Protein AF-A8REB2-F1 (afdb_monomer)

Structure (mmCIF, N/CA/C/O backbo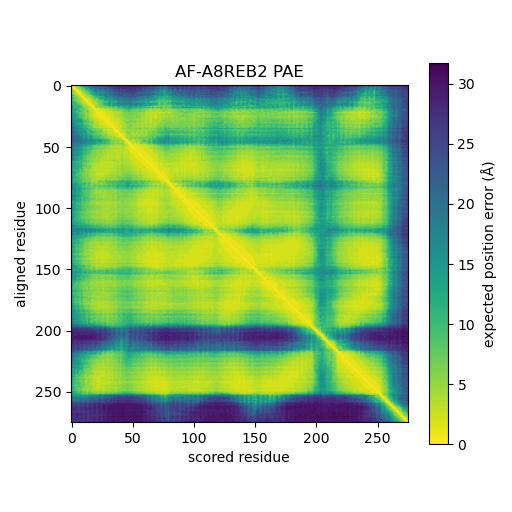ne):
data_AF-A8REB2-F1
#
_entry.id   AF-A8REB2-F1
#
loop_
_atom_site.group_PDB
_atom_site.id
_atom_site.type_symbol
_atom_site.label_atom_id
_atom_site.label_alt_id
_atom_site.label_comp_id
_atom_site.label_asym_id
_atom_site.label_entity_id
_atom_site.label_seq_id
_atom_site.pdbx_PDB_ins_code
_atom_site.Cartn_x
_atom_site.Cartn_y
_atom_site.Cartn_z
_atom_site.occupancy
_atom_site.B_iso_or_equiv
_atom_site.auth_seq_id
_atom_site.auth_comp_id
_atom_site.auth_asym_id
_atom_site.auth_atom_id
_atom_site.pdbx_PDB_model_num
ATOM 1 N N . MET A 1 1 ? -12.714 -20.983 17.110 1.00 40.34 1 MET A N 1
ATOM 2 C CA . MET A 1 1 ? -13.632 -21.322 15.993 1.00 40.34 1 MET A CA 1
ATOM 3 C C . MET A 1 1 ? -14.895 -20.456 15.998 1.00 40.34 1 MET A C 1
ATOM 5 O O . MET A 1 1 ? -15.222 -19.917 14.949 1.00 40.34 1 MET A O 1
ATOM 9 N N . GLN A 1 2 ? -15.552 -20.235 17.148 1.00 33.25 2 GLN A N 1
ATOM 10 C CA . GLN A 1 2 ? -16.731 -19.350 17.257 1.00 33.25 2 GLN A CA 1
ATOM 11 C C . GLN A 1 2 ? -16.438 -17.863 16.955 1.00 33.25 2 GLN A C 1
ATOM 13 O O . GLN A 1 2 ? -17.216 -17.224 16.255 1.00 33.25 2 GLN A O 1
ATOM 18 N N . THR A 1 3 ? -15.285 -17.326 17.368 1.00 47.16 3 THR A N 1
ATOM 19 C CA . THR A 1 3 ? -14.850 -15.953 17.026 1.00 47.16 3 THR A CA 1
ATOM 20 C C . THR A 1 3 ? -14.680 -15.745 15.519 1.00 47.16 3 THR A C 1
ATOM 22 O O . THR A 1 3 ? -15.167 -14.762 14.971 1.00 47.16 3 THR A O 1
ATOM 25 N N . MET A 1 4 ? -14.099 -16.720 14.816 1.00 40.97 4 MET A N 1
ATOM 26 C CA . MET A 1 4 ? -13.867 -16.664 13.366 1.00 40.97 4 MET A CA 1
ATOM 27 C C . MET A 1 4 ? -15.170 -16.599 12.552 1.00 40.97 4 MET A C 1
ATOM 29 O O . MET A 1 4 ? -15.257 -15.850 11.582 1.00 40.97 4 MET A O 1
ATOM 33 N N . GLN A 1 5 ? -16.204 -17.346 12.958 1.00 42.56 5 GLN A N 1
ATOM 34 C CA . GLN A 1 5 ? -17.505 -17.322 12.281 1.00 42.56 5 GLN A CA 1
ATOM 35 C C . GLN A 1 5 ? -18.209 -15.972 12.447 1.00 42.56 5 GLN A C 1
ATOM 37 O O . GLN A 1 5 ? -18.742 -15.444 11.473 1.00 42.56 5 GLN A O 1
ATOM 42 N N . VAL A 1 6 ? -18.143 -15.368 13.637 1.00 51.00 6 VAL A N 1
ATOM 43 C CA . VAL A 1 6 ? -18.693 -14.025 13.900 1.00 51.00 6 VAL A CA 1
ATOM 44 C C . VAL A 1 6 ? -17.894 -12.939 13.165 1.00 51.00 6 VAL A C 1
ATOM 46 O O . VAL A 1 6 ? -18.462 -11.942 12.706 1.00 51.00 6 VAL A O 1
ATOM 49 N N . VAL A 1 7 ? -16.579 -13.132 13.000 1.00 51.00 7 VAL A N 1
ATOM 50 C CA . VAL A 1 7 ? -15.722 -12.256 12.187 1.00 51.00 7 VAL A CA 1
ATOM 51 C C . VAL A 1 7 ? -16.144 -12.274 10.722 1.00 51.00 7 VAL A C 1
ATOM 53 O O . VAL A 1 7 ? -16.433 -11.218 10.160 1.00 51.00 7 VAL A O 1
ATOM 56 N N . PHE A 1 8 ? -16.293 -13.458 10.131 1.00 52.69 8 PHE A N 1
ATOM 57 C CA . PHE A 1 8 ? -16.749 -13.593 8.749 1.00 52.69 8 PHE A CA 1
ATOM 58 C C . PHE A 1 8 ? -18.174 -13.071 8.530 1.00 52.69 8 PHE A C 1
ATOM 60 O O . PHE A 1 8 ? -18.429 -12.435 7.508 1.00 52.69 8 PHE A O 1
ATOM 67 N N . TYR A 1 9 ? -19.097 -13.292 9.472 1.00 51.97 9 TYR A N 1
ATOM 68 C CA . TYR A 1 9 ? -20.500 -12.896 9.307 1.00 51.97 9 TYR A CA 1
ATOM 69 C C . TYR A 1 9 ? -20.685 -11.373 9.260 1.00 51.97 9 TYR A C 1
ATOM 71 O O . TYR A 1 9 ? -21.339 -10.853 8.358 1.00 51.97 9 TYR A O 1
ATOM 79 N N . HIS A 1 10 ? -20.051 -10.635 10.176 1.00 54.12 10 HIS A N 1
ATOM 80 C CA . HIS A 1 10 ? -20.155 -9.173 10.192 1.00 54.12 10 HIS A CA 1
ATOM 81 C C . HIS A 1 10 ? -19.402 -8.506 9.039 1.00 54.12 10 HIS A C 1
ATOM 83 O O . HIS A 1 10 ? -19.909 -7.550 8.448 1.00 54.12 10 HIS A O 1
ATOM 89 N N . THR A 1 11 ? -18.233 -9.030 8.663 1.00 58.66 11 THR A N 1
ATOM 90 C CA . THR A 1 11 ? -17.499 -8.542 7.488 1.00 58.66 11 THR A CA 1
ATOM 91 C C . THR A 1 11 ? -18.302 -8.779 6.207 1.00 58.66 11 THR A C 1
ATOM 93 O O . THR A 1 11 ? -18.380 -7.894 5.356 1.00 58.66 11 THR A O 1
ATOM 96 N N . LYS A 1 12 ? -18.995 -9.920 6.100 1.00 61.56 12 LYS A N 1
ATOM 97 C CA . LYS A 1 12 ? -19.889 -10.242 4.979 1.00 61.56 12 LYS A CA 1
ATOM 98 C C . LYS A 1 12 ? -21.056 -9.261 4.856 1.00 61.56 12 LYS A C 1
ATOM 100 O O . LYS A 1 12 ? -21.379 -8.857 3.741 1.00 61.56 12 LYS A O 1
ATOM 105 N N . ASP A 1 13 ? -21.655 -8.828 5.962 1.00 63.97 13 ASP A N 1
ATOM 106 C CA . ASP A 1 13 ? -22.740 -7.838 5.932 1.00 63.97 13 ASP A CA 1
ATOM 107 C C . ASP A 1 13 ? -22.267 -6.442 5.504 1.00 63.97 13 ASP A C 1
ATOM 109 O O . ASP A 1 13 ? -22.954 -5.758 4.737 1.00 63.97 13 ASP A O 1
ATOM 113 N N . ILE A 1 14 ? -21.079 -6.023 5.952 1.00 63.22 14 ILE A N 1
ATOM 114 C CA . ILE A 1 14 ? -20.466 -4.754 5.531 1.00 63.22 14 ILE A CA 1
ATOM 115 C C . ILE A 1 14 ? -20.121 -4.806 4.039 1.00 63.22 14 ILE A C 1
ATOM 117 O O . ILE A 1 14 ? -20.486 -3.891 3.296 1.00 63.22 14 ILE A O 1
ATOM 121 N N . LEU A 1 15 ? -19.508 -5.901 3.577 1.00 64.69 15 LEU A N 1
ATOM 122 C CA . LEU A 1 15 ? -19.214 -6.140 2.161 1.00 64.69 15 LEU A CA 1
ATOM 123 C C . LEU A 1 15 ? -20.491 -6.122 1.311 1.00 64.69 15 LEU A C 1
ATOM 125 O O . LEU A 1 15 ? -20.524 -5.478 0.265 1.00 64.69 15 LEU A O 1
ATOM 129 N N . LYS A 1 16 ? -21.575 -6.744 1.788 1.00 67.88 16 LYS A N 1
ATOM 130 C CA . LYS A 1 16 ? -22.856 -6.803 1.073 1.00 67.88 16 LYS A CA 1
ATOM 131 C C . LYS A 1 16 ? -23.541 -5.438 0.955 1.00 67.88 16 LYS A C 1
ATOM 133 O O . LYS A 1 16 ? -24.153 -5.160 -0.070 1.00 67.88 16 LYS A O 1
ATOM 138 N N . LYS A 1 17 ? -23.461 -4.583 1.983 1.00 70.75 17 LYS A N 1
ATOM 139 C CA . LYS A 1 17 ? -24.150 -3.276 1.997 1.00 70.75 17 LYS A CA 1
ATOM 140 C C . LYS A 1 17 ? -23.312 -2.120 1.447 1.00 70.75 17 LYS A C 1
ATOM 142 O O . LYS A 1 17 ? -23.872 -1.183 0.884 1.00 70.75 17 LYS A O 1
ATOM 147 N N . ARG A 1 18 ? -21.992 -2.130 1.663 1.00 72.50 18 ARG A N 1
ATOM 148 C CA . ARG A 1 18 ? -21.092 -0.992 1.381 1.00 72.50 18 ARG A CA 1
ATOM 149 C C . ARG A 1 18 ? -19.834 -1.374 0.588 1.00 72.50 18 ARG A C 1
ATOM 151 O O . ARG A 1 18 ? -19.133 -0.471 0.136 1.00 72.50 18 ARG A O 1
ATOM 158 N N . GLY A 1 19 ? -19.582 -2.666 0.356 1.00 71.25 19 GLY A N 1
ATOM 159 C CA . GLY A 1 19 ? -18.366 -3.160 -0.301 1.00 71.25 19 GLY A CA 1
ATOM 160 C C . GLY A 1 19 ? -18.164 -2.636 -1.722 1.00 71.25 19 GLY A C 1
ATOM 161 O O . GLY A 1 19 ? -17.053 -2.255 -2.064 1.00 71.25 19 GLY A O 1
ATOM 162 N N . TRP A 1 20 ? -19.233 -2.497 -2.517 1.00 75.75 20 TRP A N 1
ATOM 163 C CA . TRP A 1 20 ? -19.158 -1.902 -3.863 1.00 75.75 20 TRP A CA 1
ATOM 164 C C . TRP A 1 20 ? -18.588 -0.474 -3.851 1.00 75.75 20 TRP A C 1
ATOM 166 O O . TRP A 1 20 ? -17.768 -0.135 -4.696 1.00 75.75 20 TRP A O 1
ATOM 176 N N . ARG A 1 21 ? -18.980 0.364 -2.879 1.00 79.81 21 ARG A N 1
ATOM 177 C CA . ARG A 1 21 ? -18.505 1.756 -2.804 1.00 79.81 21 ARG A CA 1
ATOM 178 C C . ARG A 1 21 ? -17.027 1.826 -2.424 1.00 79.81 21 ARG A C 1
ATOM 180 O O . ARG A 1 21 ? -16.297 2.635 -2.982 1.00 79.81 21 ARG A O 1
ATOM 187 N N . MET A 1 22 ? -16.591 0.967 -1.502 1.00 82.12 22 MET A N 1
ATOM 188 C CA . MET A 1 22 ? -15.180 0.849 -1.116 1.00 82.12 22 MET A CA 1
ATOM 189 C C . MET A 1 22 ? -14.328 0.313 -2.261 1.00 82.12 22 MET A C 1
ATOM 191 O O . MET A 1 22 ? -13.247 0.829 -2.520 1.00 82.12 22 MET A O 1
ATOM 195 N N . TYR A 1 23 ? -14.843 -0.697 -2.965 1.00 83.12 23 TYR A N 1
ATOM 196 C CA . TYR A 1 23 ? -14.204 -1.263 -4.142 1.00 83.12 23 TYR A CA 1
ATOM 197 C C . TYR A 1 23 ? -14.031 -0.203 -5.221 1.00 83.12 23 TYR A C 1
ATOM 199 O O . TYR A 1 23 ? -12.928 -0.010 -5.710 1.00 83.12 23 TYR A O 1
ATOM 207 N N . ALA A 1 24 ? -15.107 0.519 -5.543 1.00 82.62 24 ALA A N 1
ATOM 208 C CA . ALA A 1 24 ? -15.072 1.592 -6.521 1.00 82.62 24 ALA A CA 1
ATOM 209 C C . ALA A 1 24 ? -14.051 2.665 -6.120 1.00 82.62 24 ALA A C 1
ATOM 211 O O . ALA A 1 24 ? -13.258 3.069 -6.958 1.00 82.62 24 ALA A O 1
ATOM 212 N N . ALA A 1 25 ? -14.001 3.079 -4.849 1.00 83.56 25 ALA A N 1
ATOM 213 C CA . ALA A 1 25 ? -13.013 4.053 -4.381 1.00 83.56 25 ALA A CA 1
ATOM 214 C C . ALA A 1 25 ? -11.566 3.559 -4.568 1.00 83.56 25 ALA A C 1
ATOM 216 O O . ALA A 1 25 ? -10.757 4.270 -5.161 1.00 83.56 25 ALA A O 1
ATOM 217 N N . LEU A 1 26 ? -11.257 2.331 -4.133 1.00 82.50 26 LEU A N 1
ATOM 218 C CA . LEU A 1 26 ? -9.940 1.713 -4.338 1.00 82.50 26 LEU A CA 1
ATOM 219 C C . LEU A 1 26 ? -9.590 1.600 -5.825 1.00 82.50 26 LEU A C 1
ATOM 221 O O . LEU A 1 26 ? -8.485 1.955 -6.230 1.00 82.50 26 LEU A O 1
ATOM 225 N N . PHE A 1 27 ? -10.539 1.132 -6.633 1.00 82.31 27 PHE A N 1
ATOM 226 C CA . PHE A 1 27 ? -10.362 0.918 -8.062 1.00 82.31 27 PHE A CA 1
ATOM 227 C C . PHE A 1 27 ? -10.143 2.236 -8.809 1.00 82.31 27 PHE A C 1
ATOM 229 O O . PHE A 1 27 ? -9.179 2.351 -9.557 1.00 82.31 27 PHE A O 1
ATOM 236 N N . PHE A 1 28 ? -10.979 3.253 -8.585 1.00 83.56 28 PHE A N 1
ATOM 237 C CA . PHE A 1 28 ? -10.870 4.543 -9.270 1.00 83.56 28 PHE A CA 1
ATOM 238 C C . PHE A 1 28 ? -9.599 5.295 -8.894 1.00 83.56 28 PHE A C 1
ATOM 240 O O . PHE A 1 28 ? -8.915 5.794 -9.787 1.00 83.56 28 PHE A O 1
ATOM 247 N N . VAL A 1 29 ? -9.256 5.353 -7.603 1.00 82.88 29 VAL A N 1
ATOM 248 C CA . VAL A 1 29 ? -8.008 5.995 -7.169 1.00 82.88 29 VAL A CA 1
ATOM 249 C C . VAL A 1 29 ? -6.820 5.269 -7.782 1.00 82.88 29 VAL A C 1
ATOM 251 O O . VAL A 1 29 ? -5.951 5.905 -8.363 1.00 82.88 29 VAL A O 1
ATOM 254 N N . SER A 1 30 ? -6.816 3.941 -7.768 1.00 77.50 30 SER A N 1
ATOM 255 C CA . SER A 1 30 ? -5.694 3.194 -8.326 1.00 77.50 30 SER A CA 1
ATOM 256 C C . SER A 1 30 ? -5.605 3.237 -9.851 1.00 77.50 30 SER A C 1
ATOM 258 O O . SER A 1 30 ? -4.507 3.256 -10.400 1.00 77.50 30 SER A O 1
ATOM 260 N N . MET A 1 31 ? -6.734 3.294 -10.557 1.00 75.75 31 MET A N 1
ATOM 261 C CA . MET A 1 31 ? -6.748 3.520 -12.004 1.00 75.75 31 MET A CA 1
ATOM 262 C C . MET A 1 31 ? -6.224 4.909 -12.350 1.00 75.75 31 MET A C 1
ATOM 264 O O . MET A 1 31 ? -5.463 5.041 -13.302 1.00 75.75 31 MET A O 1
ATOM 268 N N . PHE A 1 32 ? -6.568 5.930 -11.561 1.00 77.50 32 PHE A N 1
ATOM 269 C CA . PHE A 1 32 ? -5.997 7.266 -11.713 1.00 77.50 32 PHE A CA 1
ATOM 270 C C . PHE A 1 32 ? -4.477 7.251 -11.492 1.00 77.50 32 PHE A C 1
ATOM 272 O O . PHE A 1 32 ? -3.738 7.828 -12.290 1.00 77.50 32 PHE A O 1
ATOM 279 N N . ILE A 1 33 ? -4.009 6.510 -10.477 1.00 73.81 33 ILE A N 1
ATOM 280 C CA . ILE A 1 33 ? -2.581 6.283 -10.205 1.00 73.81 33 ILE A CA 1
ATOM 281 C C . ILE A 1 33 ? -1.886 5.651 -11.420 1.00 73.81 33 ILE A C 1
ATOM 283 O O . ILE A 1 33 ? -0.861 6.136 -11.899 1.00 73.81 33 ILE A O 1
ATOM 287 N N . MET A 1 34 ? -2.459 4.575 -11.953 1.00 69.06 34 MET A N 1
ATOM 288 C CA . MET A 1 34 ? -1.897 3.862 -13.098 1.00 69.06 34 MET A CA 1
ATOM 289 C C . MET A 1 34 ? -1.872 4.748 -14.351 1.00 69.06 34 MET A C 1
ATOM 291 O O . MET A 1 34 ? -0.853 4.821 -15.032 1.00 69.06 34 MET A O 1
ATOM 295 N N . LEU A 1 35 ? -2.968 5.464 -14.625 1.00 70.12 35 LEU A N 1
ATOM 296 C CA . LEU A 1 35 ? -3.100 6.330 -15.794 1.00 70.12 35 LEU A CA 1
ATOM 297 C C . LEU A 1 35 ? -2.065 7.456 -15.786 1.00 70.12 35 LEU A C 1
ATOM 299 O O . LEU A 1 35 ? -1.469 7.725 -16.824 1.00 70.12 35 LEU A O 1
ATOM 303 N N . TYR A 1 36 ? -1.831 8.109 -14.641 1.00 71.69 36 TYR A N 1
ATOM 304 C CA . TYR A 1 36 ? -0.810 9.155 -14.593 1.00 71.69 36 TYR A CA 1
ATOM 305 C C . TYR A 1 36 ? 0.599 8.553 -14.676 1.00 71.69 36 TYR A C 1
ATOM 307 O O . TYR A 1 36 ? 1.445 9.139 -15.341 1.00 71.69 36 TYR A O 1
ATOM 315 N N . THR A 1 37 ? 0.872 7.416 -14.021 1.00 67.88 37 THR A N 1
ATOM 316 C CA . THR A 1 37 ? 2.226 6.831 -13.996 1.00 67.88 37 THR A CA 1
ATOM 317 C C . THR A 1 37 ? 2.671 6.450 -15.404 1.00 67.88 37 THR A C 1
ATOM 319 O O . THR A 1 37 ? 3.732 6.868 -15.859 1.00 67.88 37 THR A O 1
ATOM 322 N N . GLU A 1 38 ? 1.817 5.722 -16.119 1.00 67.12 38 GLU A N 1
ATOM 323 C CA . GLU A 1 38 ? 2.070 5.302 -17.499 1.00 67.12 38 GLU A CA 1
ATOM 324 C C . GLU A 1 38 ? 1.935 6.484 -18.476 1.00 67.12 38 GLU A C 1
ATOM 326 O O . GLU A 1 38 ? 2.716 6.627 -19.416 1.00 67.12 38 GLU A O 1
ATOM 331 N N . GLY A 1 39 ? 0.982 7.390 -18.233 1.00 65.88 39 GLY A N 1
ATOM 332 C CA . GLY A 1 39 ? 0.768 8.588 -19.047 1.00 65.88 39 GLY A CA 1
ATOM 333 C C . GLY A 1 39 ? 1.936 9.576 -18.999 1.00 65.88 39 GLY A C 1
ATOM 334 O O . GLY A 1 39 ? 2.326 10.113 -20.033 1.00 65.88 39 GLY A O 1
ATOM 335 N N . LEU A 1 40 ? 2.541 9.797 -17.829 1.00 67.88 40 LEU A N 1
ATOM 336 C CA . LEU A 1 40 ? 3.732 10.641 -17.693 1.00 67.88 40 LEU A CA 1
ATOM 337 C C . LEU A 1 40 ? 4.933 10.032 -18.410 1.00 67.88 40 LEU A C 1
ATOM 339 O O . LEU A 1 40 ? 5.678 10.763 -19.058 1.00 67.88 40 LEU A O 1
ATOM 343 N N . GLN A 1 41 ? 5.100 8.710 -18.323 1.00 65.81 41 GLN A N 1
ATOM 344 C CA . GLN A 1 41 ? 6.155 8.005 -19.048 1.00 65.81 41 GLN A CA 1
ATOM 345 C C . GLN A 1 41 ? 5.983 8.125 -20.562 1.00 65.81 41 GLN A C 1
ATOM 347 O O . GLN A 1 41 ? 6.979 8.211 -21.265 1.00 65.81 41 GLN A O 1
ATOM 352 N N . LEU A 1 42 ? 4.744 8.172 -21.067 1.00 62.97 42 LEU A N 1
ATOM 353 C CA . LEU A 1 42 ? 4.448 8.375 -22.491 1.00 62.97 42 LEU A CA 1
ATOM 354 C C . LEU A 1 42 ? 4.756 9.798 -22.979 1.00 62.97 42 LEU A C 1
ATOM 356 O O . LEU A 1 42 ? 5.144 9.980 -24.131 1.00 62.97 42 LEU A O 1
ATOM 360 N N . LEU A 1 43 ? 4.543 10.806 -22.133 1.00 66.38 43 LEU A N 1
ATOM 361 C CA . LEU A 1 43 ? 4.626 12.216 -22.522 1.00 66.38 43 LEU A CA 1
ATOM 362 C C . LEU A 1 43 ? 6.011 12.836 -22.306 1.00 66.38 43 LEU A C 1
ATOM 364 O O . LEU A 1 43 ? 6.306 13.873 -22.899 1.00 66.38 43 LEU A O 1
ATOM 368 N N . MET A 1 44 ? 6.841 12.251 -21.441 1.00 67.56 44 MET A N 1
ATOM 369 C CA . MET A 1 44 ? 8.087 12.868 -20.987 1.00 67.56 44 MET A CA 1
ATOM 370 C C . MET A 1 44 ? 9.255 11.887 -21.006 1.00 67.56 44 MET A C 1
ATOM 372 O O . MET A 1 44 ? 9.096 10.695 -20.759 1.00 67.56 44 MET A O 1
ATOM 376 N N . ASP A 1 45 ? 10.460 12.409 -21.240 1.00 70.25 45 ASP A N 1
ATOM 377 C CA . ASP A 1 45 ? 11.680 11.619 -21.093 1.00 70.25 45 ASP A CA 1
ATOM 378 C C . ASP A 1 45 ? 11.882 11.222 -19.623 1.00 70.25 45 ASP A C 1
ATOM 380 O O . ASP A 1 45 ? 12.044 12.077 -18.749 1.00 70.25 45 ASP A O 1
ATOM 384 N N . THR A 1 46 ? 11.900 9.913 -19.368 1.00 67.31 46 THR A N 1
ATOM 385 C CA . THR A 1 46 ? 12.083 9.308 -18.040 1.00 67.31 46 THR A CA 1
ATOM 386 C C . THR A 1 46 ? 13.393 9.696 -17.348 1.00 67.31 46 THR A C 1
ATOM 388 O O . THR A 1 46 ? 13.464 9.661 -16.120 1.00 67.31 46 THR A O 1
ATOM 391 N N . ALA A 1 47 ? 14.422 10.092 -18.108 1.00 70.56 47 ALA A N 1
ATOM 392 C CA . ALA A 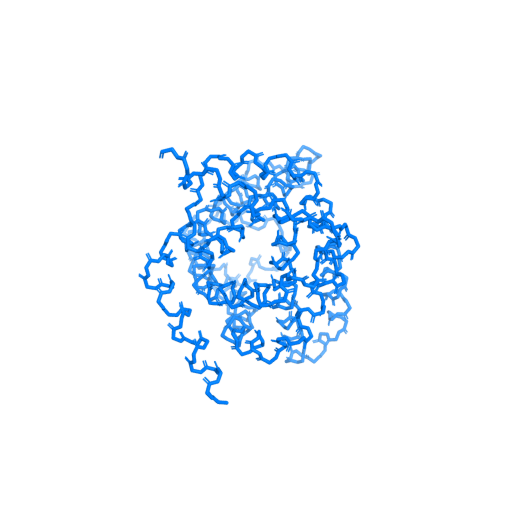1 47 ? 15.687 10.588 -17.562 1.00 70.56 47 ALA A CA 1
ATOM 393 C C . ALA A 1 47 ? 15.679 12.107 -17.299 1.00 70.56 47 ALA A C 1
ATOM 395 O O . ALA A 1 47 ? 16.595 12.641 -16.671 1.00 70.56 47 ALA A O 1
ATOM 396 N N . GLY A 1 48 ? 14.650 12.817 -17.767 1.00 77.00 48 GLY A N 1
ATOM 397 C CA . GLY A 1 48 ? 14.528 14.259 -17.630 1.00 77.00 48 GLY A CA 1
ATOM 398 C C . GLY A 1 48 ? 14.217 14.690 -16.198 1.00 77.00 48 GLY A C 1
ATOM 399 O O . GLY A 1 48 ? 13.335 14.145 -15.532 1.00 77.00 48 GLY A O 1
ATOM 400 N N . THR A 1 49 ? 14.875 15.756 -15.737 1.00 79.75 49 THR A N 1
ATOM 401 C CA . THR A 1 49 ? 14.643 16.345 -14.407 1.00 79.75 49 THR A CA 1
ATOM 402 C C . THR A 1 49 ? 13.173 16.715 -14.183 1.00 79.75 49 THR A C 1
ATOM 404 O O . THR A 1 49 ? 12.648 16.530 -13.088 1.00 79.75 49 THR A O 1
ATOM 407 N N . ALA A 1 50 ? 12.480 17.181 -15.228 1.00 78.06 50 ALA A N 1
ATOM 408 C CA . ALA A 1 50 ? 11.059 17.514 -15.160 1.00 78.06 50 ALA A CA 1
ATOM 409 C C . ALA A 1 50 ? 10.173 16.283 -14.890 1.00 78.06 50 ALA A C 1
ATOM 411 O O . ALA A 1 50 ? 9.283 16.360 -14.045 1.00 78.06 50 ALA A O 1
ATOM 412 N N . TYR A 1 51 ? 10.445 15.140 -15.536 1.00 80.56 51 TYR A N 1
ATOM 413 C CA . TYR A 1 51 ? 9.732 13.887 -15.265 1.00 80.56 51 TYR A CA 1
ATOM 414 C C . TYR A 1 51 ? 9.952 13.438 -13.819 1.00 80.56 51 TYR A C 1
ATOM 416 O O . TYR A 1 51 ? 8.991 13.116 -13.127 1.00 80.56 51 TYR A O 1
ATOM 424 N N . ILE A 1 52 ? 11.197 13.488 -13.332 1.00 81.62 52 ILE A N 1
ATOM 425 C CA . ILE A 1 52 ? 11.535 13.093 -11.957 1.00 81.62 52 ILE A CA 1
ATOM 426 C C . ILE A 1 52 ? 10.758 13.941 -10.943 1.00 81.62 52 ILE A C 1
ATOM 428 O O . ILE A 1 52 ? 10.137 13.393 -10.033 1.00 81.62 52 ILE A O 1
ATOM 432 N N . ILE A 1 53 ? 10.747 15.267 -11.114 1.00 83.31 53 ILE A N 1
ATOM 433 C CA . ILE A 1 53 ? 10.043 16.187 -10.210 1.00 83.31 53 ILE A CA 1
ATOM 434 C C . ILE A 1 53 ? 8.532 15.929 -10.236 1.00 83.31 53 ILE A C 1
ATOM 436 O O . ILE A 1 53 ? 7.915 15.793 -9.179 1.00 83.31 53 ILE A O 1
ATOM 440 N N . ILE A 1 54 ? 7.928 15.833 -11.423 1.00 84.12 54 ILE A N 1
ATOM 441 C CA . ILE A 1 54 ? 6.477 15.638 -11.557 1.00 84.12 54 ILE A CA 1
ATOM 442 C C . ILE A 1 54 ? 6.071 14.259 -11.024 1.00 84.12 54 ILE A C 1
ATOM 444 O O . ILE A 1 54 ? 5.136 14.161 -10.233 1.00 84.12 54 ILE A O 1
ATOM 448 N N . SER A 1 55 ? 6.810 13.204 -11.374 1.00 82.62 55 SER A N 1
ATOM 449 C CA . SER A 1 55 ? 6.575 11.845 -10.877 1.00 82.62 55 SER A CA 1
ATOM 450 C C . SER A 1 55 ? 6.690 11.772 -9.355 1.00 82.62 55 SER A C 1
ATOM 452 O O . SER A 1 55 ? 5.893 11.089 -8.707 1.00 82.62 55 SER A O 1
ATOM 454 N N . PHE A 1 56 ? 7.647 12.492 -8.764 1.00 84.06 56 PHE A N 1
ATOM 455 C CA . PHE A 1 56 ? 7.782 12.580 -7.314 1.00 84.06 56 PHE A CA 1
ATOM 456 C C . PHE A 1 56 ? 6.552 13.241 -6.679 1.00 84.06 56 PHE A C 1
ATOM 458 O O . PHE A 1 56 ? 5.941 12.651 -5.791 1.00 84.06 56 PHE A O 1
ATOM 465 N N . ILE A 1 57 ? 6.125 14.406 -7.178 1.00 85.69 57 ILE A N 1
ATOM 466 C CA . ILE A 1 57 ? 4.936 15.116 -6.675 1.00 85.69 57 ILE A CA 1
ATOM 467 C C . ILE A 1 57 ? 3.677 14.246 -6.794 1.00 85.69 57 ILE A C 1
ATOM 469 O O . ILE A 1 57 ? 2.914 14.129 -5.834 1.00 85.69 57 ILE A O 1
ATOM 473 N N . CYS A 1 58 ? 3.471 13.593 -7.939 1.00 83.94 58 CYS A N 1
ATOM 474 C CA . CYS A 1 58 ? 2.338 12.691 -8.136 1.00 83.94 58 CYS A CA 1
ATOM 475 C C . CYS A 1 58 ? 2.388 11.496 -7.175 1.00 83.94 58 CYS A C 1
ATOM 477 O O . CYS A 1 58 ? 1.362 11.119 -6.618 1.00 83.94 58 CYS A O 1
ATOM 479 N N . SER A 1 59 ? 3.572 10.945 -6.898 1.00 83.69 59 SER A N 1
ATOM 480 C CA . SER A 1 59 ? 3.728 9.848 -5.934 1.00 83.69 59 SER A CA 1
ATOM 481 C C . SER A 1 59 ? 3.333 10.261 -4.511 1.00 83.69 59 SER A C 1
ATOM 483 O O . SER A 1 59 ? 2.684 9.485 -3.809 1.00 83.69 59 SER A O 1
ATOM 485 N N . LEU A 1 60 ? 3.657 11.493 -4.098 1.00 86.44 60 LEU A N 1
ATOM 486 C CA . LEU A 1 60 ? 3.216 12.044 -2.811 1.00 86.44 60 LEU A CA 1
ATOM 487 C C . LEU A 1 60 ? 1.693 12.213 -2.757 1.00 86.44 60 LEU A C 1
ATOM 489 O O . LEU A 1 60 ? 1.068 11.865 -1.756 1.00 86.44 60 LEU A O 1
ATOM 493 N N . LEU A 1 61 ? 1.084 12.706 -3.842 1.00 86.12 61 LEU A N 1
ATOM 494 C CA . LEU A 1 61 ? -0.371 12.832 -3.944 1.00 86.12 61 LEU A CA 1
ATOM 495 C C . LEU A 1 61 ? -1.055 11.466 -3.798 1.00 86.12 61 LEU A C 1
ATOM 497 O O . LEU A 1 61 ? -2.053 11.347 -3.090 1.00 86.12 61 LEU A O 1
ATOM 501 N N . ASN A 1 62 ? -0.492 10.423 -4.408 1.00 84.38 62 ASN A N 1
ATOM 502 C CA . ASN A 1 62 ? -1.048 9.076 -4.325 1.00 84.38 62 ASN A CA 1
ATOM 503 C C . ASN A 1 62 ? -1.048 8.524 -2.907 1.00 84.38 62 ASN A C 1
ATOM 505 O O . ASN A 1 62 ? -2.019 7.878 -2.526 1.00 84.38 62 ASN A O 1
ATOM 509 N N . MET A 1 63 ? 0.017 8.770 -2.135 1.00 85.62 63 MET A N 1
ATOM 510 C CA . MET A 1 63 ? 0.062 8.364 -0.727 1.00 85.62 63 MET A CA 1
ATOM 511 C C . MET A 1 63 ? -1.128 8.966 0.026 1.00 85.62 63 MET A C 1
ATOM 513 O O . MET A 1 63 ? -1.902 8.237 0.641 1.00 85.62 63 MET A O 1
ATOM 517 N N . VAL A 1 64 ? -1.356 10.275 -0.132 1.00 88.56 64 VAL A N 1
ATOM 518 C CA . VAL A 1 64 ? -2.491 10.974 0.493 1.00 88.56 64 VAL A CA 1
ATOM 519 C C . VAL A 1 64 ? -3.831 10.406 0.018 1.00 88.56 64 VAL A C 1
ATOM 521 O O . VAL A 1 64 ? -4.723 10.165 0.832 1.00 88.56 64 VAL A O 1
ATOM 524 N N . MET A 1 65 ? -3.996 10.169 -1.286 1.00 87.38 65 MET A N 1
ATOM 525 C CA . MET A 1 65 ? -5.241 9.626 -1.838 1.00 87.38 65 MET A CA 1
ATOM 526 C C . MET A 1 65 ? -5.532 8.214 -1.319 1.00 87.38 65 MET A C 1
ATOM 528 O O . MET A 1 65 ? -6.669 7.934 -0.939 1.00 87.38 65 MET A O 1
ATOM 532 N N . MET A 1 66 ? -4.527 7.339 -1.262 1.00 87.19 66 MET A N 1
ATOM 533 C CA . MET A 1 66 ? -4.689 5.964 -0.783 1.00 87.19 66 MET A CA 1
ATOM 534 C C . MET A 1 66 ? -4.985 5.917 0.716 1.00 87.19 66 MET A C 1
ATOM 536 O O . MET A 1 66 ? -5.918 5.224 1.122 1.00 87.19 66 MET A O 1
ATOM 540 N N . ASP A 1 67 ? -4.298 6.719 1.530 1.00 87.31 67 ASP A N 1
ATOM 541 C CA . ASP A 1 67 ? -4.593 6.827 2.963 1.00 87.31 67 ASP A CA 1
ATOM 542 C C . ASP A 1 67 ? -5.998 7.398 3.211 1.00 87.31 67 ASP A C 1
ATOM 544 O O . ASP A 1 67 ? -6.734 6.923 4.076 1.00 87.31 67 ASP A O 1
ATOM 548 N N . THR A 1 68 ? -6.440 8.347 2.381 1.00 87.25 68 THR A N 1
ATOM 549 C CA . THR A 1 68 ? -7.814 8.872 2.437 1.00 87.25 68 THR A CA 1
ATOM 550 C C . THR A 1 68 ? -8.850 7.793 2.107 1.00 87.25 68 THR A C 1
ATOM 552 O O . THR A 1 68 ? -9.900 7.724 2.748 1.00 87.25 68 THR A O 1
ATOM 555 N N . VAL A 1 69 ? -8.572 6.914 1.137 1.00 88.38 69 VAL A N 1
ATOM 556 C CA . VAL A 1 69 ? -9.440 5.762 0.838 1.00 88.38 69 VAL A CA 1
ATOM 557 C C . VAL A 1 69 ? -9.482 4.794 2.018 1.00 88.38 69 VAL A C 1
ATOM 559 O O . VAL A 1 69 ? -10.549 4.268 2.332 1.00 88.38 69 VAL A O 1
ATOM 562 N N . LEU A 1 70 ? -8.366 4.594 2.722 1.00 89.31 70 LEU A N 1
ATOM 563 C CA . LEU A 1 70 ? -8.320 3.744 3.911 1.00 89.31 70 LEU A CA 1
ATOM 564 C C . LEU A 1 70 ? -9.257 4.257 5.021 1.00 89.31 70 LEU A C 1
ATOM 566 O O . LEU A 1 70 ? -9.922 3.450 5.673 1.00 89.31 70 LEU A O 1
ATOM 570 N N . PHE A 1 71 ? -9.447 5.571 5.169 1.00 87.88 71 PHE A N 1
ATOM 571 C CA . PHE A 1 71 ? -10.381 6.140 6.157 1.00 87.88 71 PHE A CA 1
ATOM 572 C C . PHE A 1 71 ? -11.837 5.694 5.947 1.00 87.88 71 PHE A C 1
ATOM 574 O O . PHE A 1 71 ? -12.607 5.581 6.907 1.00 87.88 71 PHE A O 1
ATOM 581 N N . LEU A 1 72 ? -12.219 5.373 4.703 1.00 86.62 72 LEU A N 1
ATOM 582 C CA . LEU A 1 72 ? -13.545 4.835 4.385 1.00 86.62 72 LEU A CA 1
ATOM 583 C C . LEU A 1 72 ? -13.826 3.523 5.126 1.00 86.62 72 LEU A C 1
ATOM 585 O O . LEU A 1 72 ? -14.976 3.263 5.487 1.00 86.62 72 LEU A O 1
ATOM 589 N N . PHE A 1 73 ? -12.799 2.702 5.358 1.00 85.12 73 PHE A N 1
ATOM 590 C CA . PHE A 1 73 ? -12.942 1.390 5.984 1.00 85.12 73 PHE A CA 1
ATOM 591 C C . PHE A 1 73 ? -13.268 1.506 7.473 1.00 85.12 73 PHE A C 1
ATOM 593 O O . PHE A 1 73 ? -14.230 0.884 7.928 1.00 85.12 73 PHE A O 1
ATOM 600 N N . VAL A 1 74 ? -12.564 2.374 8.206 1.00 83.88 74 VAL A N 1
ATOM 601 C CA . VAL A 1 74 ? -12.852 2.656 9.626 1.00 83.88 74 VAL A CA 1
ATOM 602 C C . VAL A 1 74 ? -14.256 3.225 9.783 1.00 83.88 74 VAL A C 1
ATOM 604 O O . VAL A 1 74 ? -15.073 2.689 10.535 1.00 83.88 74 VAL A O 1
ATOM 607 N N . LYS A 1 75 ? -14.603 4.249 8.993 1.00 83.56 75 LYS A N 1
ATOM 608 C CA . LYS A 1 75 ? -15.949 4.839 9.032 1.00 83.56 75 LYS A CA 1
ATOM 609 C C . LYS A 1 75 ? -17.050 3.836 8.740 1.00 83.56 75 LYS A C 1
ATOM 611 O O . LYS A 1 75 ? -18.124 3.898 9.339 1.00 83.56 75 LYS A O 1
ATOM 616 N N . ALA A 1 76 ? -16.815 2.913 7.817 1.00 80.94 76 ALA A N 1
ATOM 617 C CA . ALA A 1 76 ? -17.818 1.926 7.483 1.00 80.94 76 ALA A CA 1
ATOM 618 C C . ALA A 1 76 ? -18.065 0.910 8.597 1.00 80.94 76 ALA A C 1
ATOM 620 O O . ALA A 1 76 ? -19.221 0.523 8.782 1.00 80.94 76 ALA A O 1
ATOM 621 N N . ILE A 1 77 ? -17.033 0.526 9.351 1.00 81.44 77 ILE A N 1
ATOM 622 C CA . ILE A 1 77 ? -17.182 -0.324 10.540 1.00 81.44 77 ILE A CA 1
ATOM 623 C C . ILE A 1 77 ? -17.922 0.428 11.644 1.00 81.44 77 ILE A C 1
ATOM 625 O O . ILE A 1 77 ? -18.870 -0.112 12.214 1.00 81.44 77 ILE A O 1
ATOM 629 N N . ARG A 1 78 ? -17.614 1.717 11.830 1.00 81.38 78 ARG A N 1
ATOM 630 C CA . ARG A 1 78 ? -18.359 2.630 12.717 1.00 81.38 78 ARG A CA 1
ATOM 631 C C . ARG A 1 78 ? -19.779 2.956 12.224 1.00 81.38 78 ARG A C 1
ATOM 633 O O . ARG A 1 78 ? -20.497 3.720 12.859 1.00 81.38 78 ARG A O 1
ATOM 640 N N . LYS A 1 79 ? -20.206 2.402 11.080 1.00 78.75 79 LYS A N 1
ATOM 641 C CA . LYS A 1 79 ? -21.494 2.656 10.399 1.00 78.75 79 LYS A CA 1
ATOM 642 C C . LYS A 1 79 ? -21.738 4.118 10.002 1.00 78.75 79 LYS A C 1
ATOM 644 O O . LYS A 1 79 ? -22.833 4.434 9.536 1.00 78.75 79 LYS A O 1
ATOM 649 N N . GLN A 1 80 ? -20.718 4.967 10.035 1.00 79.50 80 GLN A N 1
ATOM 650 C CA . GLN A 1 80 ? -20.785 6.377 9.653 1.00 79.50 80 GLN A CA 1
ATOM 651 C C . GLN A 1 80 ? -20.727 6.558 8.129 1.00 79.50 80 GLN A C 1
ATOM 653 O O . GLN A 1 80 ? -20.331 5.651 7.388 1.00 79.50 80 GLN A O 1
ATOM 658 N N . THR A 1 81 ? -21.152 7.727 7.649 1.00 77.00 81 THR A N 1
ATOM 659 C CA . THR A 1 81 ? -21.013 8.138 6.246 1.00 77.00 81 THR A CA 1
ATOM 660 C C . THR A 1 81 ? -19.759 8.981 6.066 1.00 77.00 81 THR A C 1
ATOM 662 O O . THR A 1 81 ? -19.478 9.867 6.873 1.00 77.00 81 THR A O 1
ATOM 665 N N . PHE A 1 82 ? -19.021 8.716 4.992 1.00 78.69 82 PHE A N 1
ATOM 666 C CA . PHE A 1 82 ? -17.909 9.565 4.582 1.00 78.69 82 PHE A CA 1
ATOM 667 C C . PHE A 1 82 ? -18.448 10.814 3.887 1.00 78.69 82 PHE A C 1
ATOM 669 O O . PHE A 1 82 ? -19.289 10.710 2.992 1.00 78.69 82 PHE A O 1
ATOM 676 N N . GLY A 1 83 ? -17.996 11.983 4.326 1.00 80.38 83 GLY A N 1
ATOM 677 C CA . GLY A 1 83 ? -18.486 13.275 3.867 1.00 80.38 83 GLY A CA 1
ATOM 678 C C . GLY A 1 83 ? -17.363 14.266 3.582 1.00 80.38 83 GLY A C 1
ATOM 679 O O . GLY A 1 83 ? -16.178 13.960 3.672 1.00 80.38 83 GLY A O 1
ATOM 680 N N . LYS A 1 84 ? -17.746 15.504 3.251 1.00 81.06 84 LYS A N 1
ATOM 681 C CA . LYS A 1 84 ? -16.794 16.572 2.900 1.00 81.06 84 LYS A CA 1
ATOM 682 C C . LYS A 1 84 ? -15.847 16.933 4.052 1.00 81.06 84 LYS A C 1
ATOM 684 O O . LYS A 1 84 ? -14.696 17.265 3.798 1.00 81.06 84 LYS A O 1
ATOM 689 N N . ALA A 1 85 ? -16.315 16.843 5.298 1.00 82.12 85 ALA A N 1
ATOM 690 C CA . ALA A 1 85 ? -15.501 17.129 6.481 1.00 82.12 85 ALA A CA 1
ATOM 691 C C . ALA A 1 85 ? -14.286 16.192 6.595 1.00 82.12 85 ALA A C 1
ATOM 693 O O . ALA A 1 85 ? -13.202 16.640 6.958 1.00 82.12 85 ALA A O 1
ATOM 694 N N . ASP A 1 86 ? -14.441 14.927 6.199 1.00 83.19 86 ASP A N 1
ATOM 695 C CA . ASP A 1 86 ? -13.366 13.930 6.242 1.00 83.19 86 ASP A CA 1
ATOM 696 C C . ASP A 1 86 ? -12.307 14.197 5.178 1.00 83.19 86 ASP A C 1
ATOM 698 O O . ASP A 1 86 ? -11.118 14.025 5.424 1.00 83.19 86 ASP A O 1
ATOM 702 N N . LEU A 1 87 ? -12.735 14.681 4.009 1.00 82.25 87 LEU A N 1
ATOM 703 C CA . LEU A 1 87 ? -11.828 15.101 2.946 1.00 82.25 87 LEU A CA 1
ATOM 704 C C . LEU A 1 87 ? -11.008 16.326 3.378 1.00 82.25 87 LEU A C 1
ATOM 706 O O . LEU A 1 87 ? -9.798 16.369 3.185 1.00 82.25 87 LEU A O 1
ATOM 710 N N . VAL A 1 88 ? -11.654 17.307 4.018 1.00 84.31 88 VAL A N 1
ATOM 711 C CA . VAL A 1 88 ? -10.961 18.481 4.575 1.00 84.31 88 VAL A CA 1
ATOM 712 C C . VAL A 1 88 ? -9.984 18.059 5.671 1.00 84.31 88 VAL A C 1
ATOM 714 O O . VAL A 1 88 ? -8.869 18.578 5.734 1.00 84.31 88 VAL A O 1
ATOM 717 N N . TYR A 1 89 ? -10.373 17.108 6.520 1.00 86.00 89 TYR A N 1
ATOM 718 C CA . TYR A 1 89 ? -9.490 16.551 7.539 1.00 86.00 89 TYR A CA 1
ATOM 719 C C . TYR A 1 89 ? -8.282 15.835 6.920 1.00 86.00 89 TYR A C 1
ATOM 721 O O . TYR A 1 89 ? -7.150 16.095 7.327 1.00 86.00 89 TYR A O 1
ATOM 729 N N . ALA A 1 90 ? -8.499 15.015 5.889 1.00 83.81 90 ALA A N 1
ATOM 730 C CA . ALA A 1 90 ? -7.427 14.360 5.147 1.00 83.81 90 ALA A CA 1
ATOM 731 C C . ALA A 1 90 ? -6.449 15.382 4.551 1.00 83.81 90 ALA A C 1
ATOM 733 O O . ALA A 1 90 ? -5.246 15.264 4.761 1.00 83.81 90 ALA A O 1
ATOM 734 N N . CYS A 1 91 ? -6.944 16.459 3.929 1.00 86.44 91 CYS A N 1
ATOM 735 C CA . CYS A 1 91 ? -6.088 17.539 3.432 1.00 86.44 91 CYS A CA 1
ATOM 736 C C . CYS A 1 91 ? -5.278 18.216 4.551 1.00 86.44 91 CYS A C 1
ATOM 738 O O . CYS A 1 91 ? -4.101 18.512 4.360 1.00 86.44 91 CYS A O 1
ATOM 740 N N . LYS A 1 92 ? -5.867 18.429 5.737 1.00 87.81 92 LYS A N 1
ATOM 741 C CA . LYS A 1 92 ? -5.146 18.988 6.897 1.00 87.81 92 LYS A CA 1
ATOM 742 C C . LYS A 1 92 ? -4.058 18.047 7.424 1.00 87.81 92 LYS A C 1
ATOM 744 O O . LYS A 1 92 ? -3.038 18.517 7.920 1.00 87.81 92 LYS A O 1
ATOM 749 N N . LYS A 1 93 ? -4.269 16.730 7.340 1.00 89.94 93 LYS A N 1
ATOM 750 C CA . LYS A 1 93 ? -3.320 15.698 7.787 1.00 89.94 93 LYS A CA 1
ATOM 751 C C . LYS A 1 93 ? -2.399 15.182 6.678 1.00 89.94 93 LYS A C 1
ATOM 753 O O . LYS A 1 93 ? -1.532 14.362 6.972 1.00 89.94 93 LYS A O 1
ATOM 758 N N . ALA A 1 94 ? -2.504 15.708 5.458 1.00 89.38 94 ALA A N 1
ATOM 759 C CA . ALA A 1 94 ? -1.682 15.307 4.320 1.00 89.38 94 ALA A CA 1
ATOM 760 C C . ALA A 1 94 ? -0.165 15.332 4.603 1.00 89.38 94 ALA A C 1
ATOM 762 O O . ALA A 1 94 ? 0.497 14.358 4.252 1.00 89.38 94 ALA A O 1
ATOM 763 N N . PRO A 1 95 ? 0.413 16.339 5.300 1.00 90.00 95 PRO A N 1
ATOM 764 C CA . PRO A 1 95 ? 1.839 16.308 5.632 1.00 90.00 95 PRO A CA 1
ATOM 765 C C . PRO A 1 95 ? 2.225 15.102 6.499 1.00 90.00 95 PRO A C 1
ATOM 767 O O . PRO A 1 95 ? 3.269 14.493 6.284 1.00 90.00 95 PRO A O 1
ATOM 770 N N . LEU A 1 96 ? 1.368 14.727 7.455 1.00 89.12 96 LEU A N 1
ATOM 771 C CA . LEU A 1 96 ? 1.603 13.579 8.329 1.00 89.12 96 LEU A CA 1
ATOM 772 C C . LEU A 1 96 ? 1.477 12.259 7.558 1.00 89.12 96 LEU A C 1
ATOM 774 O O . LEU A 1 96 ? 2.341 11.401 7.709 1.00 89.12 96 LEU A O 1
ATOM 778 N N . MET A 1 97 ? 0.454 12.126 6.705 1.00 90.94 97 MET A N 1
ATOM 779 C CA . MET A 1 97 ? 0.291 10.973 5.804 1.00 90.94 97 MET A CA 1
ATOM 780 C C . MET A 1 97 ? 1.518 10.789 4.912 1.00 90.94 97 MET A C 1
ATOM 782 O O . MET A 1 97 ? 2.041 9.689 4.804 1.00 90.94 97 MET A O 1
ATOM 786 N N . ILE A 1 98 ? 2.037 11.878 4.337 1.00 91.06 98 ILE A N 1
ATOM 787 C CA . ILE A 1 98 ? 3.228 11.840 3.485 1.00 91.06 98 ILE A CA 1
ATOM 788 C C . ILE A 1 98 ? 4.454 11.367 4.269 1.00 91.06 98 ILE A C 1
ATOM 790 O O . ILE A 1 98 ? 5.141 10.453 3.823 1.00 91.06 98 ILE A O 1
ATOM 794 N N . ILE A 1 99 ? 4.738 11.962 5.432 1.00 90.69 99 ILE A N 1
ATOM 795 C CA . ILE A 1 99 ? 5.921 11.602 6.232 1.00 90.69 99 ILE A CA 1
ATOM 796 C C . ILE A 1 99 ? 5.856 10.129 6.641 1.00 90.69 99 ILE A C 1
ATOM 798 O O . ILE A 1 99 ? 6.830 9.390 6.499 1.00 90.69 99 ILE A O 1
ATOM 802 N N . VAL A 1 100 ? 4.703 9.697 7.144 1.00 90.31 100 VAL A N 1
ATOM 803 C CA . VAL A 1 100 ? 4.518 8.342 7.657 1.00 90.31 100 VAL A CA 1
ATOM 804 C C . VAL A 1 100 ? 4.492 7.317 6.522 1.00 90.31 100 VAL A C 1
ATOM 806 O O . VAL A 1 100 ? 5.199 6.313 6.600 1.00 90.31 100 VAL A O 1
ATOM 809 N N . GLY A 1 101 ? 3.768 7.598 5.438 1.00 88.00 101 GLY A N 1
ATOM 810 C CA . GLY A 1 101 ? 3.740 6.765 4.238 1.00 88.00 101 GLY A CA 1
ATOM 811 C C . GLY A 1 101 ? 5.123 6.618 3.605 1.00 88.00 101 GLY A C 1
ATOM 812 O O . GLY A 1 101 ? 5.518 5.516 3.229 1.00 88.00 101 GLY A O 1
ATOM 813 N N . PHE A 1 102 ? 5.919 7.690 3.572 1.00 89.06 102 PHE A N 1
ATOM 814 C CA . PHE A 1 102 ? 7.299 7.642 3.092 1.00 89.06 102 PHE A CA 1
ATOM 815 C C . PHE A 1 102 ? 8.198 6.768 3.977 1.00 89.06 102 PHE A C 1
ATOM 817 O O . PHE A 1 102 ? 8.950 5.943 3.459 1.00 89.06 102 PHE A O 1
ATOM 824 N N . LEU A 1 103 ? 8.100 6.896 5.305 1.00 91.31 103 LEU A N 1
ATOM 825 C CA . LEU A 1 103 ? 8.848 6.053 6.244 1.00 91.31 103 LEU A CA 1
ATOM 826 C C . LEU A 1 103 ? 8.497 4.569 6.078 1.00 91.31 103 LEU A C 1
ATOM 828 O O . LEU A 1 103 ? 9.394 3.725 6.018 1.00 91.31 103 LEU A O 1
ATOM 832 N N . LEU A 1 104 ? 7.206 4.249 5.959 1.00 91.12 104 LEU A N 1
ATOM 833 C CA . LEU A 1 104 ? 6.740 2.880 5.747 1.00 91.12 104 LEU A CA 1
ATOM 834 C C . LEU A 1 104 ? 7.182 2.325 4.391 1.00 91.12 104 LEU A C 1
ATOM 836 O O . LEU A 1 104 ? 7.624 1.178 4.327 1.00 91.12 104 LEU A O 1
ATOM 840 N N . ALA A 1 105 ? 7.138 3.134 3.331 1.00 89.06 105 ALA A N 1
ATOM 841 C CA . ALA A 1 105 ? 7.623 2.745 2.011 1.00 89.06 105 ALA A CA 1
ATOM 842 C C . ALA A 1 105 ? 9.132 2.450 2.026 1.00 89.06 105 ALA A C 1
ATOM 844 O O . ALA A 1 105 ? 9.565 1.422 1.506 1.00 89.06 105 ALA A O 1
ATOM 845 N N . MET A 1 106 ? 9.936 3.299 2.676 1.00 91.31 106 MET A N 1
ATOM 846 C CA . MET A 1 106 ? 11.379 3.076 2.827 1.00 91.31 106 MET A CA 1
ATOM 847 C C . MET A 1 106 ? 11.687 1.804 3.616 1.00 91.31 106 MET A C 1
ATOM 849 O O . MET A 1 106 ? 12.575 1.030 3.241 1.00 91.31 106 MET A O 1
ATOM 853 N N . LEU A 1 107 ? 10.923 1.542 4.678 1.00 92.81 107 LEU A N 1
ATOM 854 C CA . LEU A 1 107 ? 11.046 0.309 5.443 1.00 92.81 107 LEU A CA 1
ATOM 855 C C . LEU A 1 107 ? 10.696 -0.906 4.571 1.00 92.81 107 LEU A C 1
ATOM 857 O O . LEU A 1 107 ? 11.495 -1.835 4.470 1.00 92.81 107 LEU A O 1
ATOM 861 N N . GLN A 1 108 ? 9.567 -0.873 3.862 1.00 92.94 108 GLN A N 1
ATOM 862 C CA . GLN A 1 108 ? 9.150 -1.951 2.965 1.00 92.94 108 GLN A CA 1
ATOM 863 C C . GLN A 1 108 ? 10.197 -2.244 1.885 1.00 92.94 108 GLN A C 1
ATOM 865 O O . GLN A 1 108 ? 10.507 -3.413 1.643 1.00 92.94 108 GLN A O 1
ATOM 870 N N . ILE A 1 109 ? 10.764 -1.211 1.254 1.00 89.94 109 ILE A N 1
ATOM 871 C CA . ILE A 1 109 ? 11.821 -1.354 0.241 1.00 89.94 109 ILE A CA 1
ATOM 872 C C . ILE A 1 109 ? 13.064 -2.003 0.854 1.00 89.94 109 ILE A C 1
ATOM 874 O O . ILE A 1 109 ? 13.635 -2.910 0.254 1.00 89.94 109 ILE A O 1
ATOM 878 N N . THR A 1 110 ? 13.447 -1.606 2.067 1.00 90.56 110 THR A N 1
ATOM 879 C CA . THR A 1 110 ? 14.605 -2.176 2.770 1.00 90.56 110 THR A CA 1
ATOM 880 C C . THR A 1 110 ? 14.413 -3.672 3.032 1.00 90.56 110 THR A C 1
ATOM 882 O O . THR A 1 110 ? 15.266 -4.478 2.662 1.00 90.56 110 THR A O 1
ATOM 885 N N . PHE A 1 111 ? 13.266 -4.078 3.588 1.00 90.44 111 PHE A N 1
ATOM 886 C CA . PHE A 1 111 ? 12.941 -5.496 3.812 1.00 90.44 111 PHE A CA 1
ATOM 887 C C . PHE A 1 111 ? 12.873 -6.290 2.501 1.00 90.44 111 PHE A C 1
ATOM 889 O O . PHE A 1 111 ? 13.378 -7.411 2.414 1.00 90.44 111 PHE A O 1
ATOM 896 N N . SER A 1 112 ? 12.294 -5.685 1.466 1.00 88.31 112 SER A N 1
ATOM 897 C CA . SER A 1 112 ? 12.200 -6.248 0.118 1.00 88.31 112 SER A CA 1
ATOM 898 C C . SER A 1 112 ? 13.577 -6.487 -0.512 1.00 88.31 112 SER A C 1
ATOM 900 O O . SER A 1 112 ? 13.796 -7.527 -1.133 1.00 88.31 112 SER A O 1
ATOM 902 N N . LEU A 1 113 ? 14.514 -5.555 -0.321 1.00 87.44 113 LEU A N 1
ATOM 903 C CA . LEU A 1 113 ? 15.885 -5.634 -0.824 1.00 87.44 113 LEU A CA 1
ATOM 904 C C . LEU A 1 113 ? 16.709 -6.676 -0.065 1.00 87.44 113 LEU A C 1
ATOM 906 O O . LEU A 1 113 ? 17.442 -7.446 -0.673 1.00 87.44 113 LEU A O 1
ATOM 910 N N . VAL A 1 114 ? 16.546 -6.774 1.255 1.00 87.00 114 VAL A N 1
ATOM 911 C CA . VAL A 1 114 ? 17.171 -7.859 2.027 1.00 87.00 114 VAL A CA 1
ATOM 912 C C . VAL A 1 114 ? 16.661 -9.220 1.543 1.00 87.00 114 VAL A C 1
ATOM 914 O O . VAL A 1 114 ? 17.436 -10.163 1.408 1.00 87.00 114 VAL A O 1
ATOM 917 N N . CYS A 1 115 ? 15.374 -9.323 1.208 1.00 85.19 115 CYS A N 1
ATOM 918 C CA . CYS A 1 115 ? 14.798 -10.567 0.707 1.00 85.19 115 CYS A CA 1
ATOM 919 C C . CYS A 1 115 ? 15.274 -10.943 -0.697 1.00 85.19 115 CYS A C 1
ATOM 921 O O . CYS A 1 115 ? 15.429 -12.132 -0.979 1.00 85.19 115 CYS A O 1
ATOM 923 N N . SER A 1 116 ? 15.562 -9.970 -1.566 1.00 81.19 116 SER A N 1
ATOM 924 C CA . SER A 1 116 ? 16.086 -10.257 -2.906 1.00 81.19 116 SER A CA 1
ATOM 925 C C . SER A 1 116 ? 17.489 -10.875 -2.888 1.00 81.19 116 SER A C 1
ATOM 927 O O . SER A 1 116 ? 17.844 -11.588 -3.826 1.00 81.19 116 SER A O 1
ATOM 929 N N . LEU A 1 117 ? 18.253 -10.739 -1.797 1.00 80.25 117 LEU A N 1
ATOM 930 C CA . LEU A 1 117 ? 19.532 -11.444 -1.620 1.00 80.25 117 LEU A CA 1
ATOM 931 C C . LEU A 1 117 ? 19.370 -12.976 -1.598 1.00 80.25 117 LEU A C 1
ATOM 933 O O . LEU A 1 117 ? 20.300 -13.705 -1.944 1.00 80.25 117 LEU A O 1
ATOM 937 N N . PHE A 1 118 ? 18.177 -13.476 -1.263 1.00 75.88 118 PHE A N 1
ATOM 938 C CA . PHE A 1 118 ? 17.858 -14.905 -1.214 1.00 75.88 118 PHE A CA 1
ATOM 939 C C . PHE A 1 118 ? 17.247 -15.444 -2.521 1.00 75.88 118 PHE A C 1
ATOM 941 O O . PHE A 1 118 ? 16.715 -16.557 -2.528 1.00 75.88 118 PHE A O 1
ATOM 948 N N . PHE A 1 119 ? 17.351 -14.712 -3.644 1.00 76.06 119 PHE A N 1
ATOM 949 C CA . PHE A 1 119 ? 16.724 -15.089 -4.928 1.00 76.06 119 PHE A CA 1
ATOM 950 C C . PHE A 1 119 ? 17.099 -16.496 -5.423 1.00 76.06 119 PHE A C 1
ATOM 952 O O . PHE A 1 119 ? 16.347 -17.103 -6.184 1.00 76.06 119 PHE A O 1
ATOM 959 N N . ARG A 1 120 ? 18.253 -17.025 -4.984 1.00 74.50 120 ARG A N 1
ATOM 960 C CA . ARG A 1 120 ? 18.733 -18.371 -5.336 1.00 74.50 120 ARG A CA 1
ATOM 961 C C . ARG A 1 120 ? 17.725 -19.469 -4.991 1.00 74.50 120 ARG A C 1
ATOM 963 O O . ARG A 1 120 ? 17.702 -20.492 -5.666 1.00 74.50 120 ARG A O 1
ATOM 970 N N . ILE A 1 121 ? 16.886 -19.262 -3.974 1.00 85.19 121 ILE A N 1
ATOM 971 C CA . ILE A 1 121 ? 15.790 -20.169 -3.625 1.00 85.19 121 ILE A CA 1
ATOM 972 C C . ILE A 1 121 ? 14.479 -19.500 -4.045 1.00 85.19 121 ILE A C 1
ATOM 974 O O . ILE A 1 121 ? 13.815 -18.835 -3.252 1.00 85.19 121 ILE A O 1
ATOM 978 N N . GLN A 1 122 ? 14.104 -19.682 -5.313 1.00 79.94 122 GLN A N 1
ATOM 979 C CA . GLN A 1 122 ? 13.000 -18.958 -5.954 1.00 79.94 122 GLN A CA 1
ATOM 980 C C . GLN A 1 122 ? 11.670 -19.046 -5.184 1.00 79.94 122 GLN A C 1
ATOM 982 O O . GLN A 1 122 ? 10.991 -18.037 -5.003 1.00 79.94 122 GLN A O 1
ATOM 987 N N . TRP A 1 123 ? 11.299 -20.232 -4.695 1.00 83.81 123 TRP A N 1
ATOM 988 C CA . TRP A 1 123 ? 10.047 -20.419 -3.951 1.00 83.81 123 TRP A CA 1
ATOM 989 C C . TRP A 1 123 ? 10.053 -19.723 -2.591 1.00 83.81 123 TRP A C 1
ATOM 991 O O . TRP A 1 123 ? 9.064 -19.095 -2.220 1.00 83.81 123 TRP A O 1
ATOM 1001 N N . LEU A 1 124 ? 11.177 -19.791 -1.873 1.00 84.62 124 LEU A N 1
ATOM 1002 C CA . LEU A 1 124 ? 11.335 -19.104 -0.593 1.00 84.62 124 LEU A CA 1
ATOM 1003 C C . LEU A 1 124 ? 11.272 -17.588 -0.794 1.00 84.62 124 LEU A C 1
ATOM 1005 O O . LEU A 1 124 ? 10.556 -16.910 -0.064 1.00 84.62 124 LEU A O 1
ATOM 1009 N N . TYR A 1 125 ? 11.949 -17.076 -1.826 1.00 86.06 125 TYR A N 1
ATOM 1010 C CA . TYR A 1 125 ? 11.895 -15.666 -2.199 1.00 86.06 125 TYR A CA 1
ATOM 1011 C C . TYR A 1 125 ? 10.453 -15.199 -2.442 1.00 86.06 125 TYR A C 1
ATOM 1013 O O . TYR A 1 125 ? 10.026 -14.226 -1.827 1.00 86.06 125 TYR A O 1
ATOM 1021 N N . LEU A 1 126 ? 9.674 -15.916 -3.260 1.00 86.81 126 LEU A N 1
ATOM 1022 C CA . LEU A 1 126 ? 8.288 -15.540 -3.567 1.00 86.81 126 LEU A CA 1
ATOM 1023 C C . LEU A 1 126 ? 7.396 -15.502 -2.323 1.00 86.81 126 LEU A C 1
ATOM 1025 O O . LEU A 1 126 ? 6.627 -14.557 -2.154 1.00 86.81 126 LEU A O 1
ATOM 1029 N N . ILE A 1 127 ? 7.505 -16.511 -1.454 1.00 89.19 127 ILE A N 1
ATOM 1030 C CA . ILE A 1 127 ? 6.702 -16.592 -0.228 1.00 89.19 127 ILE A CA 1
ATOM 1031 C C . ILE A 1 127 ? 7.052 -15.436 0.709 1.00 89.19 127 ILE A C 1
ATOM 1033 O O . ILE A 1 127 ? 6.162 -14.717 1.158 1.00 89.19 127 ILE A O 1
ATOM 1037 N N . VAL A 1 128 ? 8.341 -15.228 0.991 1.00 89.81 128 VAL A N 1
ATOM 1038 C CA . VAL A 1 128 ? 8.782 -14.184 1.926 1.00 89.81 128 VAL A CA 1
ATOM 1039 C C . VAL A 1 128 ? 8.448 -12.795 1.383 1.00 89.81 128 VAL A C 1
ATOM 1041 O O . VAL A 1 128 ? 7.949 -11.948 2.121 1.00 89.81 128 VAL A O 1
ATOM 1044 N N . TYR A 1 129 ? 8.636 -12.570 0.083 1.00 89.69 129 TYR A N 1
ATOM 1045 C CA . TYR A 1 129 ? 8.311 -11.302 -0.563 1.00 89.69 129 TYR A CA 1
ATOM 1046 C C . TYR A 1 129 ? 6.803 -11.000 -0.515 1.00 89.69 129 TYR A C 1
ATOM 1048 O O . TYR A 1 129 ? 6.399 -9.882 -0.192 1.00 89.69 129 TYR A O 1
ATOM 1056 N N . ALA A 1 130 ? 5.954 -12.007 -0.744 1.00 90.06 130 ALA A N 1
ATOM 1057 C CA . ALA A 1 130 ? 4.504 -11.868 -0.624 1.00 90.06 130 ALA A CA 1
ATOM 1058 C C . ALA A 1 130 ? 4.045 -11.635 0.827 1.00 90.06 130 ALA A C 1
ATOM 1060 O O . ALA A 1 130 ? 3.117 -10.860 1.064 1.00 90.06 130 ALA A O 1
ATOM 1061 N N . LEU A 1 131 ? 4.712 -12.255 1.807 1.00 91.62 131 LEU A N 1
ATOM 1062 C CA . LEU A 1 131 ? 4.452 -12.015 3.229 1.00 91.62 131 LEU A CA 1
ATOM 1063 C C . LEU A 1 131 ? 4.819 -10.589 3.644 1.00 91.62 131 LEU A C 1
ATOM 1065 O O . LEU A 1 131 ? 4.039 -9.949 4.344 1.00 91.62 131 LEU A O 1
ATOM 1069 N N . ILE A 1 132 ? 5.959 -10.069 3.180 1.00 92.38 132 ILE A N 1
ATOM 1070 C CA . ILE A 1 132 ? 6.353 -8.669 3.392 1.00 92.38 132 ILE A CA 1
ATOM 1071 C C . ILE A 1 132 ? 5.306 -7.739 2.787 1.00 92.38 132 ILE A C 1
ATOM 1073 O O . ILE A 1 132 ? 4.840 -6.823 3.461 1.00 92.38 132 ILE A O 1
ATOM 1077 N N . TYR A 1 133 ? 4.882 -8.001 1.550 1.00 91.44 133 TYR A N 1
ATOM 1078 C CA . TYR A 1 133 ? 3.848 -7.206 0.897 1.00 91.44 133 TYR A CA 1
ATOM 1079 C C . TYR A 1 133 ? 2.545 -7.172 1.712 1.00 91.44 133 TYR A C 1
ATOM 1081 O O . TYR A 1 133 ? 2.020 -6.092 1.990 1.00 91.44 133 TYR A O 1
ATOM 1089 N N . ALA A 1 134 ? 2.046 -8.329 2.157 1.00 92.75 134 ALA A N 1
ATOM 1090 C CA . ALA A 1 134 ? 0.834 -8.404 2.972 1.00 92.75 134 ALA A CA 1
ATOM 1091 C C . ALA A 1 134 ? 1.004 -7.705 4.333 1.00 92.75 134 ALA A C 1
ATOM 1093 O O . ALA A 1 134 ? 0.123 -6.953 4.754 1.00 92.75 134 ALA A O 1
ATOM 1094 N N . PHE A 1 135 ? 2.152 -7.899 4.989 1.00 93.88 135 PHE A N 1
ATOM 1095 C CA . PHE A 1 135 ? 2.480 -7.262 6.262 1.00 93.88 135 PHE A CA 1
ATOM 1096 C C . PHE A 1 135 ? 2.434 -5.736 6.150 1.00 93.88 135 PHE A C 1
ATOM 1098 O O . PHE A 1 135 ? 1.692 -5.095 6.890 1.00 93.88 135 PHE A O 1
ATOM 1105 N N . PHE A 1 136 ? 3.165 -5.152 5.197 1.00 93.94 136 PHE A N 1
ATOM 1106 C CA . PHE A 1 136 ? 3.206 -3.698 5.020 1.00 93.94 136 PHE A CA 1
ATOM 1107 C C . PHE A 1 136 ? 1.876 -3.123 4.532 1.00 93.94 136 PHE A C 1
ATOM 1109 O O . PHE A 1 136 ? 1.522 -2.012 4.916 1.00 93.94 136 PHE A O 1
ATOM 1116 N N . THR A 1 137 ? 1.095 -3.891 3.771 1.00 92.38 137 THR A N 1
ATOM 1117 C CA . THR A 1 137 ? -0.262 -3.496 3.368 1.00 92.38 137 THR A CA 1
ATOM 1118 C C . THR A 1 137 ? -1.180 -3.317 4.578 1.00 92.38 137 THR A C 1
ATOM 1120 O O . THR A 1 137 ? -1.886 -2.313 4.678 1.00 92.38 137 THR A O 1
ATOM 1123 N N . ILE A 1 138 ? -1.161 -4.270 5.515 1.00 93.75 138 ILE A N 1
ATOM 1124 C CA . ILE A 1 138 ? -1.936 -4.179 6.759 1.00 93.75 138 ILE A CA 1
ATOM 1125 C C . ILE A 1 138 ? -1.368 -3.086 7.665 1.00 93.75 138 ILE A C 1
ATOM 1127 O O . ILE A 1 138 ? -2.128 -2.309 8.240 1.00 93.75 138 ILE A O 1
ATOM 1131 N N . TYR A 1 139 ? -0.041 -3.004 7.776 1.00 94.25 139 TYR A N 1
ATOM 1132 C CA . TYR A 1 139 ? 0.612 -2.033 8.643 1.00 94.25 139 TYR A CA 1
ATOM 1133 C C . TYR A 1 139 ? 0.299 -0.595 8.217 1.00 94.25 139 TYR A C 1
ATOM 1135 O O . TYR A 1 139 ? -0.097 0.213 9.054 1.00 94.25 139 TYR A O 1
ATOM 1143 N N . ASN A 1 140 ? 0.357 -0.302 6.913 1.00 93.75 140 ASN A N 1
ATOM 1144 C CA . ASN A 1 140 ? -0.034 1.000 6.376 1.00 93.75 140 ASN A CA 1
ATOM 1145 C C . ASN A 1 140 ? -1.509 1.316 6.653 1.00 93.75 140 ASN A C 1
ATOM 1147 O O . ASN A 1 140 ? -1.839 2.438 7.026 1.00 93.75 140 ASN A O 1
ATOM 1151 N N . ALA A 1 141 ? -2.395 0.322 6.537 1.00 92.44 141 ALA A N 1
ATOM 1152 C CA . ALA A 1 141 ? -3.812 0.502 6.836 1.00 92.44 141 ALA A CA 1
ATOM 1153 C C . ALA A 1 141 ? -4.050 0.909 8.298 1.00 92.44 141 ALA A C 1
ATOM 1155 O O . ALA A 1 141 ? -4.731 1.898 8.551 1.00 92.44 141 ALA A O 1
ATOM 1156 N N . LEU A 1 142 ? -3.450 0.195 9.254 1.00 92.25 142 LEU A N 1
ATOM 1157 C CA . LEU A 1 142 ? -3.588 0.490 10.685 1.00 92.25 142 LEU A CA 1
ATOM 1158 C C . LEU A 1 142 ? -3.017 1.861 11.054 1.00 92.25 142 LEU A C 1
ATOM 1160 O O . LEU A 1 142 ? -3.628 2.612 11.813 1.00 92.25 142 LEU A O 1
ATOM 1164 N N . VAL A 1 143 ? -1.875 2.212 10.469 1.00 91.44 143 VAL A N 1
ATOM 1165 C CA . VAL A 1 143 ? -1.248 3.514 10.681 1.00 91.44 143 VAL A CA 1
ATOM 1166 C C . VAL A 1 143 ? -2.114 4.642 10.117 1.00 91.44 143 VAL A C 1
ATOM 1168 O O . VAL A 1 143 ? -2.308 5.651 10.796 1.00 91.44 143 VAL A O 1
ATOM 1171 N N . ALA A 1 144 ? -2.714 4.460 8.936 1.00 90.62 144 ALA A N 1
ATOM 1172 C CA . ALA A 1 144 ? -3.686 5.405 8.394 1.00 90.62 144 ALA A CA 1
ATOM 1173 C C . ALA A 1 144 ? -4.884 5.574 9.347 1.00 90.62 144 ALA A C 1
ATOM 1175 O O . ALA A 1 144 ? -5.297 6.697 9.629 1.00 90.62 144 ALA A O 1
ATOM 1176 N N . TYR A 1 145 ? -5.403 4.490 9.927 1.00 91.38 145 TYR A N 1
ATOM 1177 C CA . TYR A 1 145 ? -6.496 4.570 10.904 1.00 91.38 145 TYR A CA 1
ATOM 1178 C C . TYR A 1 145 ? -6.094 5.361 12.159 1.00 91.38 145 TYR A C 1
ATOM 1180 O O . TYR A 1 145 ? -6.841 6.229 12.606 1.00 91.38 145 TYR A O 1
ATOM 1188 N N . GLY A 1 146 ? -4.872 5.160 12.659 1.00 86.50 146 GLY A N 1
ATOM 1189 C CA . GLY A 1 146 ? -4.319 5.956 13.757 1.00 86.50 146 GLY A CA 1
ATOM 1190 C C . GLY A 1 146 ? -4.180 7.447 13.423 1.00 86.50 146 GLY A C 1
ATOM 1191 O O . GLY A 1 146 ? -4.469 8.299 14.264 1.00 86.50 146 GLY A O 1
ATOM 1192 N N . ILE A 1 147 ? -3.783 7.788 12.190 1.00 88.50 147 ILE A N 1
ATOM 1193 C CA . ILE A 1 147 ? -3.731 9.182 11.712 1.00 88.50 147 ILE A CA 1
ATOM 1194 C C . ILE A 1 147 ? -5.138 9.786 11.682 1.00 88.50 147 ILE A C 1
ATOM 1196 O O . ILE A 1 147 ? -5.320 10.951 12.056 1.00 88.50 147 ILE A O 1
ATOM 1200 N N . TYR A 1 148 ? -6.128 9.000 11.253 1.00 87.50 148 TYR A N 1
ATOM 1201 C CA . TYR A 1 148 ? -7.521 9.425 11.226 1.00 87.50 148 TYR A CA 1
ATOM 1202 C C . TYR A 1 148 ? -8.014 9.826 12.622 1.00 87.50 148 TYR A C 1
ATOM 1204 O O . TYR A 1 148 ? -8.546 10.922 12.777 1.00 87.50 148 TYR A O 1
ATOM 1212 N N . ASP A 1 149 ? -7.733 9.016 13.644 1.00 84.75 149 ASP A N 1
ATOM 1213 C CA . ASP A 1 149 ? -8.156 9.291 15.026 1.00 84.75 149 ASP A CA 1
ATOM 1214 C C . ASP A 1 149 ? -7.219 10.218 15.815 1.00 84.75 149 ASP A C 1
ATOM 1216 O O . ASP A 1 149 ? -7.475 10.524 16.977 1.00 84.75 149 ASP A O 1
ATOM 1220 N N . GLY A 1 150 ? -6.138 10.702 15.198 1.00 82.38 150 GLY A N 1
ATOM 1221 C CA . GLY A 1 150 ? -5.242 11.679 15.818 1.00 82.38 150 GLY A CA 1
ATOM 1222 C C . GLY A 1 150 ? -4.309 11.099 16.885 1.00 82.38 150 GLY A C 1
ATOM 1223 O O . GLY A 1 150 ? -3.890 11.827 17.783 1.00 82.38 150 GLY A O 1
ATOM 1224 N N . VAL A 1 151 ? -3.959 9.815 16.778 1.00 83.25 151 VAL A N 1
ATOM 1225 C CA . VAL A 1 151 ? -2.988 9.147 17.657 1.00 83.25 151 VAL A CA 1
ATOM 1226 C C . VAL A 1 151 ? -1.607 9.816 17.554 1.00 83.25 151 VAL A C 1
ATOM 1228 O O . VAL A 1 151 ? -1.202 10.311 16.497 1.00 83.25 151 VAL A O 1
ATOM 1231 N N . ASN A 1 152 ? -0.859 9.832 18.662 1.00 83.88 152 ASN A N 1
ATOM 1232 C CA . ASN A 1 152 ? 0.484 10.410 18.706 1.00 83.88 152 ASN A CA 1
ATOM 1233 C C . ASN A 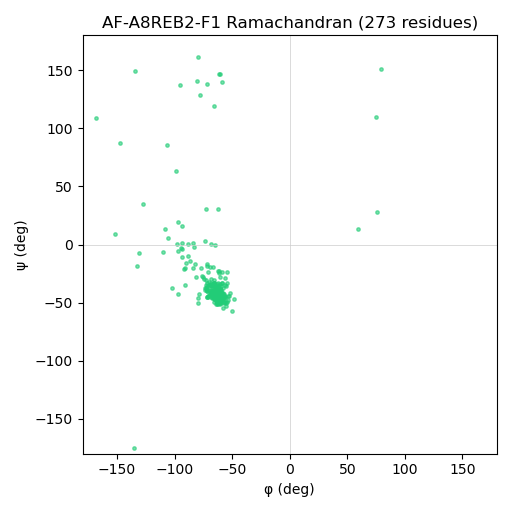1 152 ? 1.450 9.688 17.760 1.00 83.88 152 ASN A C 1
ATOM 1235 O O . ASN A 1 152 ? 1.412 8.467 17.635 1.00 83.88 152 ASN A O 1
ATOM 1239 N N . PHE A 1 153 ? 2.406 10.428 17.192 1.00 77.75 153 PHE A N 1
ATOM 1240 C CA . PHE A 1 153 ? 3.329 9.928 16.165 1.00 77.75 153 PHE A CA 1
ATOM 1241 C C . PHE A 1 153 ? 4.001 8.586 16.508 1.00 77.75 153 PHE A C 1
ATOM 1243 O O . PHE A 1 153 ? 4.009 7.672 15.693 1.00 77.75 153 PHE A O 1
ATOM 1250 N N . LEU A 1 154 ? 4.535 8.435 17.723 1.00 78.69 154 LEU A N 1
ATOM 1251 C CA . LEU A 1 154 ? 5.244 7.214 18.128 1.00 78.69 154 LEU A CA 1
ATOM 1252 C C . LEU A 1 154 ? 4.281 6.033 18.354 1.00 78.69 154 LEU A C 1
ATOM 1254 O O . LEU A 1 154 ? 4.598 4.894 18.014 1.00 78.69 154 LEU A O 1
ATOM 1258 N N . GLN A 1 155 ? 3.079 6.327 18.860 1.00 82.69 155 GLN A N 1
ATOM 1259 C CA . GLN A 1 155 ? 2.008 5.351 19.071 1.00 82.69 155 GLN A CA 1
ATOM 1260 C C . GLN A 1 155 ? 1.384 4.873 17.754 1.00 82.69 155 GLN A C 1
ATOM 1262 O O . GLN A 1 155 ? 0.888 3.751 17.712 1.00 82.69 155 GLN A O 1
ATOM 1267 N N . LEU A 1 156 ? 1.471 5.650 16.664 1.00 85.81 156 LEU A N 1
ATOM 1268 C CA . LEU A 1 156 ? 1.058 5.187 15.332 1.00 85.81 156 LEU A CA 1
ATOM 1269 C C . LEU A 1 156 ? 1.806 3.913 14.941 1.00 85.81 156 LEU A C 1
ATOM 1271 O O . LEU A 1 156 ? 1.191 2.948 14.495 1.00 85.81 156 LEU A O 1
ATOM 1275 N N . PHE A 1 157 ? 3.124 3.892 15.146 1.00 86.56 157 PHE A N 1
ATOM 1276 C CA . PHE A 1 157 ? 3.962 2.762 14.757 1.00 86.56 157 PHE A CA 1
ATOM 1277 C C . PHE A 1 157 ? 3.881 1.613 15.760 1.00 86.56 157 PHE A C 1
ATOM 1279 O O . PHE A 1 157 ? 3.652 0.473 15.353 1.00 86.56 157 PHE A O 1
ATOM 1286 N N . SER A 1 158 ? 4.060 1.892 17.056 1.00 85.81 158 SER A N 1
ATOM 1287 C CA . SER A 1 158 ? 4.080 0.850 18.090 1.00 85.81 158 SER A CA 1
ATOM 1288 C C . SER A 1 158 ? 2.696 0.256 18.352 1.00 85.81 158 SER A C 1
ATOM 1290 O O . SER A 1 158 ? 2.579 -0.961 18.480 1.00 85.81 158 SER A O 1
ATOM 1292 N N . GLY A 1 159 ? 1.647 1.084 18.353 1.00 84.31 159 GLY A N 1
ATOM 1293 C CA . GLY A 1 159 ? 0.258 0.650 18.499 1.00 84.31 159 GLY A CA 1
ATOM 1294 C C . GLY A 1 159 ? -0.196 -0.203 17.319 1.00 84.31 159 GLY A C 1
ATOM 1295 O O . GLY A 1 159 ? -0.736 -1.288 17.513 1.00 84.31 159 GLY A O 1
ATOM 1296 N N . SER A 1 160 ? 0.129 0.201 16.087 1.00 89.94 160 SER A N 1
ATOM 1297 C CA . SER A 1 160 ? -0.193 -0.609 14.905 1.00 89.94 160 SER A CA 1
ATOM 1298 C C . SER A 1 160 ? 0.531 -1.964 14.913 1.00 89.94 160 SER A C 1
ATOM 1300 O O . SER A 1 160 ? -0.083 -2.979 14.592 1.00 89.94 160 SER A O 1
ATOM 1302 N N . LEU A 1 161 ? 1.799 -2.027 15.349 1.00 89.62 161 LEU A N 1
ATOM 1303 C CA . LEU A 1 161 ? 2.511 -3.305 15.518 1.00 89.62 161 LEU A CA 1
ATOM 1304 C C . LEU A 1 161 ? 1.904 -4.174 16.623 1.00 89.62 161 LEU A C 1
ATOM 1306 O O . LEU A 1 161 ? 1.843 -5.395 16.479 1.00 89.62 161 LEU A O 1
ATOM 1310 N N . TYR A 1 162 ? 1.452 -3.558 17.715 1.00 88.12 162 TYR A N 1
ATOM 1311 C CA . TYR A 1 162 ? 0.766 -4.257 18.795 1.00 88.12 162 TYR A CA 1
ATOM 1312 C C . TYR A 1 16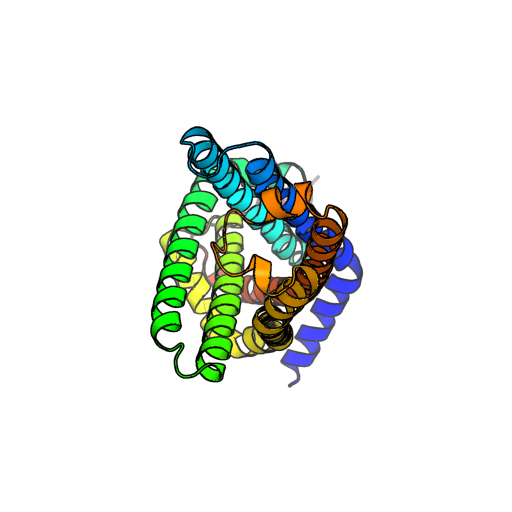2 ? -0.534 -4.907 18.300 1.00 88.12 162 TYR A C 1
ATOM 1314 O O . TYR A 1 162 ? -0.715 -6.109 18.480 1.00 88.12 162 TYR A O 1
ATOM 1322 N N . ILE A 1 163 ? -1.370 -4.160 17.572 1.00 88.44 163 ILE A N 1
ATOM 1323 C CA . ILE A 1 163 ? -2.618 -4.674 16.983 1.00 88.44 163 ILE A CA 1
ATOM 1324 C C . ILE A 1 163 ? -2.326 -5.826 16.012 1.00 88.44 163 ILE A C 1
ATOM 1326 O O . ILE A 1 163 ? -2.993 -6.862 16.049 1.00 88.44 163 ILE A O 1
ATOM 1330 N N . MET A 1 164 ? -1.297 -5.688 15.166 1.00 90.69 164 MET A N 1
ATOM 1331 C CA . MET A 1 164 ? -0.884 -6.764 14.258 1.00 90.69 164 MET A CA 1
ATOM 1332 C C . MET A 1 164 ? -0.419 -8.014 14.999 1.00 90.69 164 MET A C 1
ATOM 1334 O O . MET A 1 164 ? -0.667 -9.119 14.523 1.00 90.69 164 MET A O 1
ATOM 1338 N N . LYS A 1 165 ? 0.255 -7.856 16.142 1.00 91.50 165 LYS A N 1
ATOM 1339 C CA . LYS A 1 165 ? 0.700 -8.972 16.980 1.00 91.50 165 LYS A CA 1
ATOM 1340 C C . LYS A 1 165 ? -0.491 -9.693 17.612 1.00 91.50 165 LYS A C 1
ATOM 1342 O O . LYS A 1 165 ? -0.532 -10.921 17.557 1.00 91.50 165 LYS A O 1
ATOM 1347 N N . GLU A 1 166 ? -1.447 -8.952 18.165 1.00 88.88 166 GLU A N 1
ATOM 1348 C CA . GLU A 1 166 ? -2.609 -9.523 18.857 1.00 88.88 166 GLU A CA 1
ATOM 1349 C C . GLU A 1 166 ? -3.556 -10.238 17.880 1.00 88.88 166 GLU A C 1
ATOM 1351 O O . GLU A 1 166 ? -3.949 -11.386 18.092 1.00 88.88 166 GLU A O 1
ATOM 1356 N N . HIS A 1 167 ? -3.815 -9.627 16.721 1.00 87.56 167 HIS A N 1
ATOM 1357 C CA . HIS A 1 167 ? -4.691 -10.182 15.683 1.00 87.56 167 HIS A CA 1
ATOM 1358 C C . HIS A 1 167 ? -3.942 -10.927 14.564 1.00 87.56 167 HIS A C 1
ATOM 1360 O O . HIS A 1 167 ? -4.499 -11.160 13.487 1.00 87.56 167 HIS A O 1
ATOM 1366 N N . ALA A 1 168 ? -2.695 -11.357 14.798 1.00 86.88 168 ALA A N 1
ATOM 1367 C CA . ALA A 1 168 ? -1.821 -11.930 13.766 1.00 86.88 168 ALA A CA 1
ATOM 1368 C C . ALA A 1 168 ? -2.469 -13.088 12.992 1.00 86.88 168 ALA A C 1
ATOM 1370 O O . ALA A 1 168 ? -2.402 -13.141 11.764 1.00 86.88 168 ALA A O 1
ATOM 1371 N N . LYS A 1 169 ? -3.135 -14.012 13.699 1.00 87.00 169 LYS A N 1
ATOM 1372 C CA . LYS A 1 169 ? -3.791 -15.177 13.078 1.00 87.00 169 LYS A CA 1
ATOM 1373 C C . LYS A 1 169 ? -4.956 -14.768 12.177 1.00 87.00 169 LYS A C 1
ATOM 1375 O O . LYS A 1 169 ? -5.119 -15.329 11.099 1.00 87.00 169 LYS A O 1
ATOM 1380 N N . GLU A 1 170 ? -5.764 -13.806 12.612 1.00 85.88 170 GLU A N 1
ATOM 1381 C CA . GLU A 1 170 ? -6.944 -13.349 11.873 1.00 85.88 170 GLU A CA 1
ATOM 1382 C C . GLU A 1 170 ? -6.537 -12.572 10.619 1.00 85.88 170 GLU A C 1
ATOM 1384 O O . GLU A 1 170 ? -7.046 -12.839 9.529 1.00 85.88 170 GLU A O 1
ATOM 1389 N N . LEU A 1 171 ? -5.557 -11.677 10.761 1.00 88.19 171 LEU A N 1
ATOM 1390 C CA . LEU A 1 171 ? -4.997 -10.878 9.672 1.00 88.19 171 LEU A CA 1
ATOM 1391 C C . LEU A 1 171 ? -4.277 -11.742 8.630 1.00 88.19 171 LEU A C 1
ATOM 1393 O O . LEU A 1 171 ? -4.423 -11.517 7.426 1.00 88.19 171 LEU A O 1
ATOM 1397 N N . LEU A 1 172 ? -3.542 -12.765 9.077 1.00 88.38 172 LEU A N 1
ATOM 1398 C CA . LEU A 1 172 ? -2.878 -13.706 8.180 1.00 88.38 172 LEU A CA 1
ATOM 1399 C C . LEU A 1 172 ? -3.900 -14.509 7.375 1.00 88.38 172 LEU A C 1
ATOM 1401 O O . LEU A 1 172 ? -3.778 -14.581 6.157 1.00 88.38 172 LEU A O 1
ATOM 1405 N N . VAL A 1 173 ? -4.941 -15.044 8.024 1.00 87.25 173 VAL A N 1
ATOM 1406 C CA . VAL A 1 173 ? -6.001 -15.803 7.340 1.00 87.25 173 VAL A CA 1
ATOM 1407 C C . VAL A 1 173 ? -6.758 -14.937 6.335 1.00 87.25 173 VAL A C 1
ATOM 1409 O O . VAL A 1 173 ? -7.015 -15.389 5.219 1.00 87.25 173 VAL A O 1
ATOM 1412 N N . ALA A 1 174 ? -7.056 -13.682 6.684 1.00 84.94 174 ALA A N 1
ATOM 1413 C CA . ALA A 1 174 ? -7.670 -12.722 5.768 1.00 84.94 174 ALA A CA 1
ATOM 1414 C C . ALA A 1 174 ? -6.820 -12.482 4.509 1.00 84.94 174 ALA A C 1
ATOM 1416 O O . ALA A 1 174 ? -7.360 -12.270 3.424 1.00 84.94 174 ALA A O 1
ATOM 1417 N N . SER A 1 175 ? -5.495 -12.550 4.653 1.00 90.00 175 SER A N 1
ATOM 1418 C CA . SER A 1 175 ? -4.533 -12.217 3.603 1.00 90.00 175 SER A CA 1
ATOM 1419 C C . SER A 1 175 ? -4.076 -13.415 2.769 1.00 90.00 175 SER A C 1
ATOM 1421 O O . SER A 1 175 ? -3.357 -13.207 1.797 1.00 90.00 175 SER A O 1
ATOM 1423 N N . ILE A 1 176 ? -4.486 -14.656 3.078 1.00 91.00 176 ILE A N 1
ATOM 1424 C CA . ILE A 1 176 ? -4.027 -15.861 2.351 1.00 91.00 176 ILE A CA 1
ATOM 1425 C C . ILE A 1 176 ? -4.280 -15.733 0.846 1.00 91.00 176 ILE A C 1
ATOM 1427 O O . ILE A 1 176 ? -3.373 -15.944 0.044 1.00 91.00 176 ILE A O 1
ATOM 1431 N N . PHE A 1 177 ? -5.496 -15.351 0.448 1.00 90.00 177 PHE A N 1
ATOM 1432 C CA . PHE A 1 177 ? -5.830 -15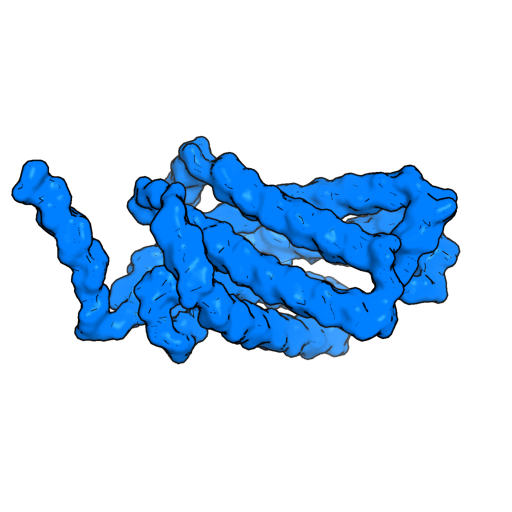.214 -0.970 1.00 90.00 177 PHE A CA 1
ATOM 1433 C C . PHE A 1 177 ? -5.077 -14.062 -1.638 1.00 90.00 177 PHE A C 1
ATOM 1435 O O . PHE A 1 177 ? -4.671 -14.200 -2.789 1.00 90.00 177 PHE A O 1
ATOM 1442 N N . LEU A 1 178 ? -4.832 -12.964 -0.915 1.00 90.62 178 LEU A N 1
ATOM 1443 C CA . LEU A 1 178 ? -4.010 -11.855 -1.399 1.00 90.62 178 LEU A CA 1
ATOM 1444 C C . LEU A 1 178 ? -2.562 -12.306 -1.637 1.00 90.62 178 LEU A C 1
ATOM 1446 O O . LEU A 1 178 ? -2.008 -12.028 -2.694 1.00 90.62 178 LEU A O 1
ATOM 1450 N N . ILE A 1 179 ? -1.974 -13.043 -0.689 1.00 91.94 179 ILE A N 1
ATOM 1451 C CA . ILE A 1 179 ? -0.614 -13.592 -0.778 1.00 91.94 179 ILE A CA 1
ATOM 1452 C C . ILE A 1 179 ? -0.502 -14.537 -1.979 1.00 91.94 179 ILE A C 1
ATOM 1454 O O . ILE A 1 179 ? 0.400 -14.382 -2.799 1.00 91.94 179 ILE A O 1
ATOM 1458 N N . LEU A 1 180 ? -1.439 -15.480 -2.123 1.00 91.75 180 LEU A N 1
ATOM 1459 C CA . LEU A 1 180 ? -1.450 -16.432 -3.237 1.00 91.75 180 LEU A CA 1
ATOM 1460 C C . LEU A 1 180 ? -1.614 -15.733 -4.590 1.00 91.75 180 LEU A C 1
ATOM 1462 O O . LEU A 1 180 ? -0.900 -16.060 -5.537 1.00 91.75 180 LEU A O 1
ATOM 1466 N N . TRP A 1 181 ? -2.519 -14.754 -4.684 1.00 92.94 181 TRP A N 1
ATOM 1467 C CA . TRP A 1 181 ? -2.712 -13.976 -5.906 1.00 92.94 181 TRP A CA 1
ATOM 1468 C C . TRP A 1 181 ? -1.477 -13.150 -6.256 1.00 92.94 181 TRP A C 1
ATOM 1470 O O . TRP A 1 181 ? -1.072 -13.111 -7.414 1.00 92.94 181 TRP A O 1
ATOM 1480 N N . TYR A 1 182 ? -0.837 -12.543 -5.258 1.00 89.44 182 TYR A N 1
ATOM 1481 C CA . TYR A 1 182 ? 0.396 -11.791 -5.449 1.00 89.44 182 TYR A CA 1
ATOM 1482 C C . TYR A 1 182 ? 1.531 -12.692 -5.951 1.00 89.44 182 TYR A C 1
ATOM 1484 O O . TYR A 1 182 ? 2.184 -12.366 -6.940 1.00 89.44 182 TYR A O 1
ATOM 1492 N N . MET A 1 183 ? 1.719 -13.871 -5.346 1.00 89.75 183 MET A N 1
ATOM 1493 C CA . MET A 1 183 ? 2.685 -14.871 -5.820 1.00 89.75 183 MET A CA 1
ATOM 1494 C C . MET A 1 183 ? 2.392 -15.313 -7.259 1.00 89.75 183 MET A C 1
ATOM 1496 O O . MET A 1 183 ? 3.307 -15.403 -8.078 1.00 89.75 183 MET A O 1
ATOM 1500 N N . ALA A 1 184 ? 1.120 -15.569 -7.582 1.00 88.06 184 ALA A N 1
ATOM 1501 C CA . ALA A 1 184 ? 0.703 -15.923 -8.933 1.00 88.06 184 ALA A CA 1
ATOM 1502 C C . ALA A 1 184 ? 0.984 -14.780 -9.919 1.00 88.06 184 ALA A C 1
ATOM 1504 O O . ALA A 1 184 ? 1.527 -15.031 -10.991 1.00 88.06 184 ALA A O 1
ATOM 1505 N N . GLY A 1 185 ? 0.701 -13.531 -9.544 1.00 84.31 185 GLY A N 1
ATOM 1506 C CA . GLY A 1 185 ? 0.982 -12.336 -10.338 1.00 84.31 185 GLY A CA 1
ATOM 1507 C C . GLY A 1 185 ? 2.460 -12.176 -10.677 1.00 84.31 185 GLY A C 1
ATOM 1508 O O . GLY A 1 185 ? 2.799 -11.984 -11.842 1.00 84.31 185 GLY A O 1
ATOM 1509 N N . GLN A 1 186 ? 3.342 -12.359 -9.690 1.00 82.19 186 GLN A N 1
ATOM 1510 C CA . GLN A 1 186 ? 4.799 -12.291 -9.874 1.00 82.19 186 GLN A CA 1
ATOM 1511 C C . GLN A 1 186 ? 5.338 -13.344 -10.859 1.00 82.19 186 GLN A C 1
ATOM 1513 O O . GLN A 1 186 ? 6.400 -13.158 -11.447 1.00 82.19 186 GLN A O 1
ATOM 1518 N N . LEU A 1 187 ? 4.614 -14.446 -11.072 1.00 82.75 187 LEU A N 1
ATOM 1519 C CA . LEU A 1 187 ? 4.978 -15.487 -12.037 1.00 82.75 187 LEU A CA 1
ATOM 1520 C C . LEU A 1 187 ? 4.267 -15.328 -13.386 1.00 82.75 187 LEU A C 1
ATOM 1522 O O . LEU A 1 187 ? 4.881 -15.537 -14.432 1.00 82.75 187 LEU A O 1
ATOM 1526 N N . LEU A 1 188 ? 2.972 -15.012 -13.366 1.00 81.44 188 LEU A N 1
ATOM 1527 C CA . LEU A 1 188 ? 2.100 -14.985 -14.538 1.00 81.44 188 LEU A CA 1
ATOM 1528 C C . LEU A 1 188 ? 2.269 -13.706 -15.346 1.00 81.44 188 LEU A C 1
ATOM 1530 O O . LEU A 1 188 ? 2.403 -13.797 -16.563 1.00 81.44 188 LEU A O 1
ATOM 1534 N N . VAL A 1 189 ? 2.290 -12.537 -14.694 1.00 78.06 189 VAL A N 1
ATOM 1535 C CA . VAL A 1 189 ? 2.349 -11.249 -15.397 1.00 78.06 189 VAL A CA 1
ATOM 1536 C C . VAL A 1 189 ? 3.628 -11.156 -16.230 1.00 78.06 189 VAL A C 1
ATOM 1538 O O . VAL A 1 189 ? 3.501 -10.971 -17.436 1.00 78.06 189 VAL A O 1
ATOM 1541 N N . PRO A 1 190 ? 4.844 -11.413 -15.701 1.00 74.06 190 PRO A N 1
ATOM 1542 C CA . PRO A 1 190 ? 6.050 -11.367 -16.527 1.00 74.06 190 PRO A CA 1
ATOM 1543 C C . PRO A 1 190 ? 6.035 -12.378 -17.682 1.00 74.06 190 PRO A C 1
ATOM 1545 O O . PRO A 1 190 ? 6.413 -12.035 -18.798 1.00 74.06 190 PRO A O 1
ATOM 1548 N N . LYS A 1 191 ? 5.563 -13.613 -17.453 1.00 77.12 191 LYS A N 1
ATOM 1549 C CA . LYS A 1 191 ? 5.503 -14.653 -18.497 1.00 77.12 191 LYS A CA 1
ATOM 1550 C C . LYS A 1 191 ? 4.537 -14.296 -19.624 1.00 77.12 191 LYS A C 1
ATOM 1552 O O . LYS A 1 191 ? 4.875 -14.473 -20.791 1.00 77.12 191 LYS A O 1
ATOM 1557 N N . LEU A 1 192 ? 3.350 -13.799 -19.282 1.00 76.94 192 LEU A N 1
ATOM 1558 C CA . LEU A 1 192 ? 2.356 -13.362 -20.260 1.00 76.94 192 LEU A CA 1
ATOM 1559 C C . LEU A 1 192 ? 2.838 -12.117 -21.003 1.00 76.94 192 LEU A C 1
ATOM 1561 O O . LEU A 1 192 ? 2.732 -12.073 -22.222 1.00 76.94 192 LEU A O 1
ATOM 1565 N N . THR A 1 193 ? 3.456 -11.163 -20.307 1.00 70.06 193 THR A N 1
ATOM 1566 C CA . THR A 1 193 ? 4.062 -9.978 -20.925 1.00 70.06 193 THR A CA 1
ATOM 1567 C C . THR A 1 193 ? 5.153 -10.366 -21.930 1.00 70.06 193 THR A C 1
ATOM 1569 O O . THR A 1 193 ? 5.133 -9.878 -23.056 1.00 70.06 193 THR A O 1
ATOM 1572 N N . VAL A 1 194 ? 6.044 -11.310 -21.594 1.00 69.38 194 VAL A N 1
ATOM 1573 C CA . VAL A 1 194 ? 7.036 -11.865 -22.541 1.00 69.38 194 VAL A CA 1
ATOM 1574 C C . VAL A 1 194 ? 6.357 -12.574 -23.718 1.00 69.38 194 VAL A C 1
ATOM 1576 O O . VAL A 1 194 ? 6.801 -12.426 -24.853 1.00 69.38 194 VAL A O 1
ATOM 1579 N N . SER A 1 195 ? 5.279 -13.325 -23.480 1.00 73.50 195 SER A N 1
ATOM 1580 C CA . SER A 1 195 ? 4.525 -14.000 -24.546 1.00 73.50 195 SER A CA 1
ATOM 1581 C C . SER A 1 195 ? 3.831 -13.022 -25.499 1.00 73.50 195 SER A C 1
ATOM 1583 O O . SER A 1 195 ? 3.688 -13.340 -26.675 1.00 73.50 195 SER A O 1
ATOM 1585 N N . ILE A 1 196 ? 3.382 -11.868 -24.999 1.00 68.44 196 ILE A N 1
ATOM 1586 C CA . ILE A 1 196 ? 2.692 -10.830 -25.777 1.00 68.44 196 ILE A CA 1
ATOM 1587 C C . ILE A 1 196 ? 3.695 -9.993 -26.583 1.00 68.44 196 ILE A C 1
ATOM 1589 O O . ILE A 1 196 ? 3.454 -9.696 -27.749 1.00 68.44 196 ILE A O 1
ATOM 1593 N N . LEU A 1 197 ? 4.828 -9.624 -25.978 1.00 65.31 197 LEU A N 1
ATOM 1594 C CA . LEU A 1 197 ? 5.862 -8.803 -26.622 1.00 65.31 197 LEU A CA 1
ATOM 1595 C C . LEU A 1 197 ? 6.845 -9.616 -27.479 1.00 65.31 197 LEU A C 1
ATOM 1597 O O . LEU A 1 197 ? 7.493 -9.056 -28.355 1.00 65.31 197 LEU A O 1
ATOM 1601 N N . GLY A 1 198 ? 6.964 -10.927 -27.259 1.00 60.16 198 GLY A N 1
ATOM 1602 C CA . GLY A 1 198 ? 7.998 -11.767 -27.864 1.00 60.16 198 GLY A CA 1
ATOM 1603 C C . GLY A 1 198 ? 9.359 -11.632 -27.162 1.00 60.16 198 GLY A C 1
ATOM 1604 O O . GLY A 1 198 ? 9.710 -10.590 -26.605 1.00 60.16 198 GLY A O 1
ATOM 1605 N N . SER A 1 199 ? 10.168 -12.697 -27.195 1.00 52.06 199 SER A N 1
ATOM 1606 C CA . SER A 1 199 ? 11.456 -12.782 -26.476 1.00 52.06 199 SER A CA 1
ATOM 1607 C C . SER A 1 199 ? 12.492 -11.730 -26.901 1.00 52.06 199 SER A C 1
ATOM 1609 O O . SER A 1 199 ? 13.355 -11.367 -26.103 1.00 52.06 199 SER A O 1
ATOM 1611 N N . ALA A 1 200 ? 12.390 -11.198 -28.123 1.00 46.12 200 ALA A N 1
ATOM 1612 C CA . ALA A 1 200 ? 13.301 -10.184 -28.659 1.00 46.12 200 ALA A CA 1
ATOM 1613 C C . ALA A 1 200 ? 13.128 -8.787 -28.026 1.00 46.12 200 ALA A C 1
ATOM 1615 O O . ALA A 1 200 ? 14.044 -7.972 -28.099 1.00 46.12 200 ALA A O 1
ATOM 1616 N N . TYR A 1 201 ? 11.995 -8.509 -27.368 1.00 49.44 201 TYR A N 1
ATOM 1617 C CA . TYR A 1 201 ? 11.722 -7.211 -26.734 1.00 49.44 201 TYR A CA 1
ATOM 1618 C C . TYR A 1 201 ? 12.263 -7.093 -25.302 1.00 49.44 201 TYR A C 1
ATOM 1620 O O . TYR A 1 201 ? 12.362 -5.988 -24.777 1.00 49.44 201 TYR A O 1
ATOM 1628 N N . TYR A 1 202 ? 12.651 -8.211 -24.677 1.00 46.84 202 TYR A N 1
ATOM 1629 C CA . TYR A 1 202 ? 13.145 -8.253 -23.293 1.00 46.84 202 TYR A CA 1
ATOM 1630 C C . TYR A 1 202 ? 14.675 -8.187 -23.161 1.00 46.84 202 TYR A C 1
ATOM 1632 O O . TYR A 1 202 ? 15.189 -8.134 -22.045 1.00 46.84 202 TYR A O 1
ATOM 1640 N N . ALA A 1 203 ? 15.417 -8.161 -24.275 1.00 36.75 203 ALA A N 1
ATOM 1641 C CA . ALA A 1 203 ? 16.884 -8.150 -24.268 1.00 36.75 203 ALA A CA 1
ATOM 1642 C C . ALA A 1 203 ? 17.515 -6.804 -23.845 1.00 36.75 203 ALA A C 1
ATOM 1644 O O . ALA A 1 203 ? 18.736 -6.677 -23.837 1.00 36.75 203 ALA A O 1
ATOM 1645 N N . GLY A 1 204 ? 16.725 -5.797 -23.459 1.00 37.47 204 GLY A N 1
ATOM 1646 C CA . GLY A 1 204 ? 17.274 -4.525 -22.999 1.00 37.47 204 GLY A CA 1
ATOM 1647 C C . GLY A 1 204 ? 16.245 -3.617 -22.339 1.00 37.47 204 GLY A C 1
ATOM 1648 O O . GLY A 1 204 ? 15.435 -3.002 -23.019 1.00 37.47 204 GLY A O 1
ATOM 1649 N N . ALA A 1 205 ? 16.385 -3.480 -21.020 1.00 35.03 205 ALA A N 1
ATOM 1650 C CA . ALA A 1 205 ? 15.763 -2.489 -20.144 1.00 35.03 205 ALA A CA 1
ATOM 1651 C C . ALA A 1 205 ? 14.267 -2.689 -19.815 1.00 35.03 205 ALA A C 1
ATOM 1653 O O . ALA A 1 205 ? 13.362 -2.421 -20.595 1.00 35.03 205 ALA A O 1
ATOM 1654 N N . ILE A 1 206 ? 14.031 -3.056 -18.554 1.00 43.81 206 ILE A N 1
ATOM 1655 C CA . ILE A 1 206 ? 12.732 -3.241 -17.886 1.00 43.81 206 ILE A CA 1
ATOM 1656 C C . ILE A 1 206 ? 11.916 -1.928 -17.767 1.00 43.81 206 ILE A C 1
ATOM 1658 O O . ILE A 1 206 ? 10.817 -1.947 -17.234 1.00 43.81 206 ILE A O 1
ATOM 1662 N N . ILE A 1 207 ? 12.414 -0.775 -18.236 1.00 44.16 207 ILE A N 1
ATOM 1663 C CA . ILE A 1 207 ? 11.890 0.538 -17.801 1.00 44.16 207 ILE A CA 1
ATOM 1664 C C . ILE A 1 207 ? 11.594 1.564 -18.932 1.00 44.16 207 ILE A C 1
ATOM 1666 O O . ILE A 1 207 ? 10.744 2.414 -18.703 1.00 44.16 207 ILE A O 1
ATOM 1670 N N . PRO A 1 208 ? 12.107 1.479 -20.183 1.00 42.81 208 PRO A N 1
ATOM 1671 C CA . PRO A 1 208 ? 11.641 2.337 -21.291 1.00 42.81 208 PRO A CA 1
ATOM 1672 C C . PRO A 1 208 ? 10.808 1.603 -22.370 1.00 42.81 208 PRO A C 1
ATOM 1674 O O . PRO A 1 208 ? 10.600 2.120 -23.469 1.00 42.81 208 PRO A O 1
ATOM 1677 N N . GLY A 1 209 ? 10.346 0.377 -22.099 1.00 44.91 209 GLY A N 1
ATOM 1678 C CA . GLY A 1 209 ? 9.812 -0.533 -23.123 1.00 44.91 209 GLY A CA 1
ATOM 1679 C C . GLY A 1 209 ? 8.408 -0.225 -23.658 1.00 44.91 209 GLY A C 1
ATOM 1680 O O . GLY A 1 209 ? 8.130 -0.557 -24.807 1.00 44.91 209 GLY A O 1
ATOM 1681 N N . ILE A 1 210 ? 7.526 0.418 -22.883 1.00 48.16 210 ILE A N 1
ATOM 1682 C CA . ILE A 1 210 ? 6.110 0.585 -23.272 1.00 48.16 210 ILE A CA 1
ATOM 1683 C C . ILE A 1 210 ? 5.951 1.609 -24.404 1.00 48.16 210 ILE A C 1
ATOM 1685 O O . ILE A 1 210 ? 5.181 1.373 -25.329 1.00 48.16 210 ILE A O 1
ATOM 1689 N N . LEU A 1 211 ? 6.741 2.688 -24.407 1.00 42.59 211 LEU A N 1
ATOM 1690 C CA . LEU A 1 211 ? 6.747 3.691 -25.480 1.00 42.59 211 LEU A CA 1
ATOM 1691 C C . LEU A 1 211 ? 7.238 3.114 -26.813 1.00 42.59 211 LEU A C 1
ATOM 1693 O O . LEU A 1 211 ? 6.582 3.274 -27.841 1.00 42.59 211 LEU A O 1
ATOM 1697 N N . ARG A 1 212 ? 8.365 2.387 -26.804 1.00 47.22 212 ARG A N 1
ATOM 1698 C CA . ARG A 1 212 ? 8.844 1.675 -28.001 1.00 47.22 212 ARG A CA 1
ATOM 1699 C C . ARG A 1 212 ? 7.843 0.606 -28.441 1.00 47.22 212 ARG A C 1
ATOM 1701 O O . ARG A 1 212 ? 7.575 0.499 -29.631 1.00 47.22 212 ARG A O 1
ATOM 1708 N N . ALA A 1 213 ? 7.251 -0.139 -27.508 1.00 49.12 213 ALA A N 1
ATOM 1709 C CA . ALA A 1 213 ? 6.232 -1.136 -27.818 1.00 49.12 213 ALA A CA 1
ATOM 1710 C C . ALA A 1 213 ? 4.941 -0.520 -28.381 1.00 49.12 213 ALA A C 1
ATOM 1712 O O . ALA A 1 213 ? 4.331 -1.135 -29.244 1.00 49.12 213 ALA A O 1
ATOM 1713 N N . PHE A 1 214 ? 4.543 0.689 -27.968 1.00 50.34 214 PHE A N 1
ATOM 1714 C CA . PHE A 1 214 ? 3.334 1.364 -28.456 1.00 50.34 214 PHE A CA 1
ATOM 1715 C C . PHE A 1 214 ? 3.452 1.787 -29.920 1.00 50.34 214 PHE A C 1
ATOM 1717 O O . PHE A 1 214 ? 2.547 1.528 -30.708 1.00 50.34 214 PHE A O 1
ATOM 1724 N N . PHE A 1 215 ? 4.583 2.385 -30.305 1.00 51.97 215 PHE A N 1
ATOM 1725 C CA . PHE A 1 215 ? 4.817 2.796 -31.693 1.00 51.97 215 PHE A CA 1
ATOM 1726 C C . PHE A 1 215 ? 5.059 1.615 -32.644 1.00 51.97 215 PHE A C 1
ATOM 1728 O O . PHE A 1 215 ? 4.942 1.785 -33.855 1.00 51.97 215 PHE A O 1
ATOM 1735 N N . ILE A 1 216 ? 5.370 0.425 -32.115 1.00 55.84 216 ILE A N 1
ATOM 1736 C CA . ILE A 1 216 ? 5.624 -0.775 -32.924 1.00 55.84 216 ILE A CA 1
ATOM 1737 C C . ILE A 1 216 ? 4.420 -1.736 -32.935 1.00 55.84 216 ILE A C 1
ATOM 1739 O O . ILE A 1 216 ? 4.112 -2.325 -33.967 1.00 55.84 216 ILE A O 1
ATOM 1743 N N . SER A 1 217 ? 3.712 -1.886 -31.813 1.00 63.75 217 SER A N 1
ATOM 1744 C CA . SER A 1 217 ? 2.512 -2.718 -31.675 1.00 63.75 217 SER A CA 1
ATOM 1745 C C . SER A 1 217 ? 1.535 -2.119 -30.649 1.00 63.75 217 SER A C 1
ATOM 1747 O O . SER A 1 217 ? 1.523 -2.510 -29.475 1.00 63.75 217 SER A O 1
ATOM 1749 N N . PRO A 1 218 ? 0.642 -1.209 -31.084 1.00 65.94 218 PRO A N 1
ATOM 1750 C CA . PRO A 1 218 ? -0.416 -0.658 -30.235 1.00 65.94 218 PRO A CA 1
ATOM 1751 C C . PRO A 1 218 ? -1.287 -1.753 -29.601 1.00 65.94 218 PRO A C 1
ATOM 1753 O O . PRO A 1 218 ? -1.734 -1.626 -28.462 1.00 65.94 218 PRO A O 1
ATOM 1756 N N . LEU A 1 219 ? -1.486 -2.865 -30.319 1.00 69.44 219 LEU A N 1
ATOM 1757 C CA . LEU A 1 219 ? -2.255 -4.014 -29.849 1.00 69.44 219 LEU A CA 1
ATOM 1758 C C . LEU A 1 219 ? -1.597 -4.705 -28.643 1.00 69.44 219 LEU A C 1
ATOM 1760 O O . LEU A 1 219 ? -2.301 -5.057 -27.698 1.00 69.44 219 LEU A O 1
ATOM 1764 N N . ALA A 1 220 ? -0.269 -4.862 -28.640 1.00 65.88 220 ALA A N 1
ATOM 1765 C CA . ALA A 1 220 ? 0.454 -5.468 -27.519 1.00 65.88 220 ALA A CA 1
ATOM 1766 C C . ALA A 1 220 ? 0.347 -4.608 -26.251 1.00 65.88 220 ALA A C 1
ATOM 1768 O O . ALA A 1 220 ? 0.143 -5.135 -25.158 1.00 65.88 220 ALA A O 1
ATOM 1769 N N . VAL A 1 221 ? 0.408 -3.280 -26.395 1.00 68.12 221 VAL A N 1
ATOM 1770 C CA . VAL A 1 221 ? 0.222 -2.358 -25.266 1.00 68.12 221 VAL A CA 1
ATOM 1771 C C . VAL A 1 221 ? -1.192 -2.461 -24.706 1.00 68.12 221 VAL A C 1
ATOM 1773 O O . VAL A 1 221 ? -1.344 -2.634 -23.501 1.00 68.12 221 VAL A O 1
ATOM 1776 N N . VAL A 1 222 ? -2.223 -2.470 -25.559 1.00 71.75 222 VAL A N 1
ATOM 1777 C CA . VAL A 1 222 ? -3.615 -2.673 -25.118 1.00 71.75 222 VAL A CA 1
ATOM 1778 C C . VAL A 1 222 ? -3.773 -3.998 -24.363 1.00 71.75 222 VAL A C 1
ATOM 1780 O O . VAL A 1 222 ? -4.409 -4.032 -23.311 1.00 71.75 222 VAL A O 1
ATOM 1783 N N . GLN A 1 223 ? -3.161 -5.082 -24.845 1.00 69.75 223 GLN A N 1
ATOM 1784 C CA . GLN A 1 223 ? -3.209 -6.392 -24.186 1.00 69.75 223 GLN A CA 1
ATOM 1785 C C . GLN A 1 223 ? -2.521 -6.393 -22.812 1.00 69.75 223 GLN A C 1
ATOM 1787 O O . GLN A 1 223 ? -3.066 -6.953 -21.860 1.00 69.75 223 GLN A O 1
ATOM 1792 N N . ILE A 1 224 ? -1.365 -5.739 -22.677 1.00 71.62 224 ILE A N 1
ATOM 1793 C CA . ILE A 1 224 ? -0.644 -5.618 -21.399 1.00 71.62 224 ILE A CA 1
ATOM 1794 C C . ILE A 1 224 ? -1.415 -4.730 -20.419 1.00 71.62 224 ILE A C 1
ATOM 1796 O O . ILE A 1 224 ? -1.554 -5.080 -19.247 1.00 71.62 224 ILE A O 1
ATOM 1800 N N . THR A 1 225 ? -1.968 -3.609 -20.885 1.00 73.06 225 THR A N 1
ATOM 1801 C CA . THR A 1 225 ? -2.806 -2.739 -20.056 1.00 73.06 225 THR A CA 1
ATOM 1802 C C . THR A 1 225 ? -4.040 -3.486 -19.555 1.00 73.06 225 THR A C 1
ATOM 1804 O O . THR A 1 225 ? -4.344 -3.414 -18.368 1.00 73.06 225 THR A O 1
ATOM 1807 N N . LEU A 1 226 ? -4.713 -4.260 -20.413 1.00 76.50 226 LEU A N 1
ATOM 1808 C CA . LEU A 1 226 ? -5.846 -5.098 -20.010 1.00 76.50 226 LEU A CA 1
ATOM 1809 C C . LEU A 1 226 ? -5.433 -6.167 -18.992 1.00 76.50 226 LEU A C 1
ATOM 1811 O O . LEU A 1 226 ? -6.128 -6.352 -17.994 1.00 76.50 226 LEU A O 1
ATOM 1815 N N . LEU A 1 227 ? -4.291 -6.831 -19.192 1.00 79.69 227 LEU A N 1
ATOM 1816 C CA . LEU A 1 227 ? -3.753 -7.803 -18.237 1.00 79.69 227 LEU A CA 1
ATOM 1817 C C . LEU A 1 227 ? -3.521 -7.166 -16.859 1.00 79.69 227 LEU A C 1
ATOM 1819 O O . LEU A 1 227 ? -3.952 -7.718 -15.844 1.00 79.69 227 LEU A O 1
ATOM 1823 N N . ASN A 1 228 ? -2.899 -5.986 -16.824 1.00 75.50 228 ASN A N 1
ATOM 1824 C CA . ASN A 1 228 ? -2.672 -5.233 -15.593 1.00 75.50 228 ASN A CA 1
ATOM 1825 C C . ASN A 1 228 ? -3.992 -4.787 -14.953 1.00 75.50 228 ASN A C 1
ATOM 1827 O O . ASN A 1 228 ? -4.169 -4.955 -13.748 1.00 75.50 228 ASN A O 1
ATOM 1831 N N . MET A 1 229 ? -4.954 -4.297 -15.739 1.00 76.56 229 MET A N 1
ATOM 1832 C CA . MET A 1 229 ? -6.283 -3.935 -15.238 1.00 76.56 229 MET A CA 1
ATOM 1833 C C . MET A 1 229 ? -6.974 -5.123 -14.567 1.00 76.56 229 MET A C 1
ATOM 1835 O O . MET A 1 229 ? -7.491 -4.967 -13.463 1.00 76.56 229 MET A O 1
ATOM 1839 N N . VAL A 1 230 ? -6.952 -6.313 -15.175 1.00 83.62 230 VAL A N 1
ATOM 1840 C CA . VAL A 1 230 ? -7.516 -7.535 -14.573 1.00 83.62 230 VAL A CA 1
ATOM 1841 C C . VAL A 1 230 ? -6.757 -7.894 -13.296 1.00 83.62 230 VAL A C 1
ATOM 1843 O O . VAL A 1 230 ? -7.385 -8.113 -12.260 1.00 83.62 230 VAL A O 1
ATOM 1846 N N . TYR A 1 231 ? -5.421 -7.909 -13.338 1.00 84.94 231 TYR A N 1
ATOM 1847 C CA . TYR A 1 231 ? -4.594 -8.234 -12.178 1.00 84.94 231 TYR A CA 1
ATOM 1848 C C . TYR A 1 231 ? -4.915 -7.338 -10.976 1.00 84.94 231 TYR A C 1
ATOM 1850 O O . TYR A 1 231 ? -5.242 -7.844 -9.899 1.00 84.94 231 TYR A O 1
ATOM 1858 N N . TYR A 1 232 ? -4.896 -6.018 -11.172 1.00 82.31 232 TYR A N 1
ATOM 1859 C CA . TYR A 1 232 ? -5.189 -5.052 -10.119 1.00 82.31 232 TYR A CA 1
ATOM 1860 C C . TYR A 1 232 ? -6.660 -5.080 -9.691 1.00 82.31 232 TYR A C 1
ATOM 1862 O O . TYR A 1 232 ? -6.944 -4.969 -8.500 1.00 82.31 232 TYR A O 1
ATOM 1870 N N . SER A 1 233 ? -7.603 -5.321 -10.609 1.00 83.12 233 SER A N 1
ATOM 1871 C CA . SER A 1 233 ? -9.023 -5.492 -10.262 1.00 83.12 233 SER A CA 1
ATOM 1872 C C . SER A 1 233 ? -9.220 -6.609 -9.241 1.00 83.12 233 SER A C 1
ATOM 1874 O O . SER A 1 233 ? -9.939 -6.418 -8.259 1.00 83.12 233 SER A O 1
ATOM 1876 N N . VAL A 1 234 ? -8.555 -7.751 -9.444 1.00 87.06 234 VAL A N 1
ATOM 1877 C CA . VAL A 1 234 ? -8.598 -8.880 -8.507 1.00 87.06 234 VAL A CA 1
ATOM 1878 C C . VAL A 1 234 ? -7.895 -8.524 -7.197 1.00 87.06 234 VAL A C 1
ATOM 1880 O O . VAL A 1 234 ? -8.446 -8.799 -6.133 1.00 87.06 234 VAL A O 1
ATOM 1883 N N . VAL A 1 235 ? -6.745 -7.838 -7.245 1.00 87.69 235 VAL A N 1
ATOM 1884 C CA . VAL A 1 235 ? -6.066 -7.335 -6.035 1.00 87.69 235 VAL A CA 1
ATOM 1885 C C . VAL A 1 235 ? -7.021 -6.496 -5.180 1.00 87.69 235 VAL A C 1
ATOM 1887 O O . VAL A 1 235 ? -7.139 -6.759 -3.987 1.00 87.69 235 VAL A O 1
ATOM 1890 N N . TYR A 1 236 ? -7.770 -5.549 -5.756 1.00 86.31 236 TYR A N 1
ATOM 1891 C CA . TYR A 1 236 ? -8.692 -4.710 -4.976 1.00 86.31 236 TYR A CA 1
ATOM 1892 C C . TYR A 1 236 ? -9.874 -5.485 -4.391 1.00 86.31 236 TYR A C 1
ATOM 1894 O O . TYR A 1 236 ? -10.299 -5.183 -3.276 1.00 86.31 236 TYR A O 1
ATOM 1902 N N . VAL A 1 237 ? -10.378 -6.511 -5.087 1.00 86.44 237 VAL A N 1
ATOM 1903 C CA . VAL A 1 237 ? -11.395 -7.412 -4.517 1.00 86.44 237 VAL A CA 1
ATOM 1904 C C . VAL A 1 237 ? -10.841 -8.153 -3.299 1.00 86.44 237 VAL A C 1
ATOM 1906 O O . VAL A 1 237 ? -11.542 -8.297 -2.300 1.00 86.44 237 VAL A O 1
ATOM 1909 N N . LEU A 1 238 ? -9.583 -8.594 -3.359 1.00 87.81 238 LEU A N 1
ATOM 1910 C CA . LEU A 1 238 ? -8.918 -9.314 -2.271 1.00 87.81 238 LEU A CA 1
ATOM 1911 C C . LEU A 1 238 ? -8.482 -8.397 -1.119 1.00 87.81 238 LEU A C 1
ATOM 1913 O O . LEU A 1 238 ? -8.436 -8.843 0.024 1.00 87.81 238 LEU A O 1
ATOM 1917 N N . LEU A 1 239 ? -8.214 -7.118 -1.387 1.00 88.75 239 LEU A N 1
ATOM 1918 C CA . LEU A 1 239 ? -7.879 -6.128 -0.362 1.00 88.75 239 LEU A CA 1
ATOM 1919 C C . LEU A 1 239 ? -9.084 -5.713 0.486 1.00 88.75 239 LEU A C 1
ATOM 1921 O O . LEU A 1 239 ? -8.918 -5.426 1.666 1.00 88.75 239 LEU A O 1
ATOM 1925 N N . LEU A 1 240 ? -10.300 -5.722 -0.070 1.00 87.56 240 LEU A N 1
ATOM 1926 C CA . LEU A 1 240 ? -11.526 -5.404 0.674 1.00 87.56 240 LEU A CA 1
ATOM 1927 C C . LEU A 1 240 ? -11.669 -6.179 1.999 1.00 87.56 240 LEU A C 1
ATOM 1929 O O . LEU A 1 240 ? -11.810 -5.532 3.038 1.00 87.56 240 LEU A O 1
ATOM 1933 N N . PRO A 1 241 ? -11.650 -7.531 2.021 1.00 86.44 241 PRO A N 1
ATOM 1934 C CA . PRO A 1 241 ? -11.768 -8.275 3.270 1.00 86.44 241 PRO A CA 1
ATOM 1935 C C . PRO A 1 241 ? -10.577 -8.034 4.202 1.00 86.44 241 PRO A C 1
ATOM 1937 O O . PRO A 1 241 ? -10.784 -7.967 5.412 1.00 86.44 241 PRO A O 1
ATOM 1940 N N . VAL A 1 242 ? -9.364 -7.851 3.665 1.00 89.81 242 VAL A N 1
ATOM 1941 C CA . VAL A 1 242 ? -8.164 -7.545 4.459 1.00 89.81 242 VAL A CA 1
ATOM 1942 C C . VAL A 1 242 ? -8.340 -6.220 5.196 1.00 89.81 242 VAL A C 1
ATOM 1944 O O . VAL A 1 242 ? -8.199 -6.190 6.415 1.00 89.81 242 VAL A O 1
ATOM 1947 N N . TYR A 1 243 ? -8.745 -5.158 4.494 1.00 91.56 243 TYR A N 1
ATOM 1948 C CA . TYR A 1 243 ? -8.961 -3.842 5.093 1.00 91.56 243 TYR A CA 1
ATOM 1949 C C . TYR A 1 243 ? -10.161 -3.793 6.041 1.00 91.56 243 TYR A C 1
ATOM 1951 O O . TYR A 1 243 ? -10.117 -3.122 7.069 1.00 91.56 243 TYR A O 1
ATOM 1959 N N . CYS A 1 244 ? -11.238 -4.529 5.755 1.00 86.62 244 CYS A N 1
ATOM 1960 C CA . CYS A 1 244 ? -12.351 -4.643 6.698 1.00 86.62 244 CYS A CA 1
ATOM 1961 C C . CYS A 1 244 ? -11.941 -5.364 7.991 1.00 86.62 244 CYS A C 1
ATOM 1963 O O . CYS A 1 244 ? -12.364 -4.969 9.074 1.00 86.62 244 CYS A O 1
ATOM 1965 N N . ILE A 1 245 ? -11.130 -6.419 7.901 1.00 87.25 245 ILE A N 1
ATOM 1966 C CA . ILE A 1 245 ? -10.668 -7.151 9.086 1.00 87.25 245 ILE A CA 1
ATOM 1967 C C . ILE A 1 245 ? -9.622 -6.330 9.849 1.00 87.25 245 ILE A C 1
ATOM 1969 O O . ILE A 1 245 ? -9.703 -6.266 11.073 1.00 87.25 245 ILE A O 1
ATOM 1973 N N . SER A 1 246 ? -8.712 -5.627 9.165 1.00 88.94 246 SER A N 1
ATOM 1974 C CA . SER A 1 246 ? -7.742 -4.743 9.825 1.00 88.94 246 SER A CA 1
ATOM 1975 C C . SER A 1 246 ? -8.411 -3.566 10.523 1.00 88.94 246 SER A C 1
ATOM 1977 O O . SER A 1 246 ? -8.065 -3.266 11.659 1.00 88.94 246 SER A O 1
ATOM 1979 N N . ALA A 1 247 ? -9.403 -2.928 9.898 1.00 86.88 247 ALA A N 1
ATOM 1980 C CA . ALA A 1 247 ? -10.138 -1.844 10.541 1.00 86.88 247 ALA A CA 1
ATOM 1981 C C . ALA A 1 247 ? -10.944 -2.350 11.750 1.00 86.88 247 ALA A C 1
ATOM 1983 O O . ALA A 1 247 ? -11.092 -1.634 12.732 1.00 86.88 247 ALA A O 1
ATOM 1984 N N . ARG A 1 248 ? -11.413 -3.604 11.736 1.00 85.69 248 ARG A N 1
ATOM 1985 C CA . ARG A 1 248 ? -12.076 -4.205 12.901 1.00 85.69 248 ARG A CA 1
ATOM 1986 C C . ARG A 1 248 ? -11.099 -4.490 14.040 1.00 85.69 248 ARG A C 1
ATOM 1988 O O . ARG A 1 248 ? -11.434 -4.196 15.180 1.00 85.69 248 ARG A O 1
ATOM 1995 N N . ALA A 1 249 ? -9.939 -5.066 13.729 1.00 86.00 249 ALA A N 1
ATOM 1996 C CA . ALA A 1 249 ? -8.872 -5.306 14.703 1.00 86.00 249 ALA A CA 1
ATOM 1997 C C . ALA A 1 249 ? -8.383 -3.991 15.329 1.00 86.00 249 ALA A C 1
ATOM 1999 O O . ALA A 1 249 ? -8.078 -3.923 16.514 1.00 86.00 249 ALA A O 1
ATOM 2000 N N . TYR A 1 250 ? -8.359 -2.922 14.533 1.00 87.12 250 TYR A N 1
ATOM 2001 C CA . TYR A 1 250 ? -8.089 -1.583 15.031 1.00 87.12 250 TYR A CA 1
ATOM 2002 C C . TYR A 1 250 ? -9.181 -1.091 15.990 1.00 87.12 250 TYR A C 1
ATOM 2004 O O . TYR A 1 250 ? -8.854 -0.623 17.072 1.00 87.12 250 TYR A O 1
ATOM 2012 N N . GLU A 1 251 ? -10.465 -1.241 15.644 1.00 83.50 251 GLU A N 1
ATOM 2013 C CA . GLU A 1 251 ? -11.581 -0.834 16.514 1.00 83.50 251 GLU A CA 1
ATOM 2014 C C . GLU A 1 251 ? -11.641 -1.601 17.843 1.00 83.50 251 GLU A C 1
ATOM 2016 O O . GLU A 1 251 ? -11.999 -1.010 18.860 1.00 83.50 251 GLU A O 1
ATOM 2021 N N . SER A 1 252 ? -11.294 -2.894 17.871 1.00 81.62 252 SER A N 1
ATOM 2022 C CA . SER A 1 252 ? -11.299 -3.674 19.121 1.00 81.62 252 SER A CA 1
ATOM 2023 C C . SER A 1 252 ? -10.263 -3.184 20.129 1.00 81.62 252 SER A C 1
ATOM 2025 O O . SER A 1 252 ? -10.534 -3.191 21.326 1.00 81.62 252 SER A O 1
ATOM 2027 N N . GLU A 1 253 ? -9.121 -2.703 19.643 1.00 75.94 253 GLU A N 1
ATOM 2028 C CA . GLU A 1 253 ? -7.993 -2.243 20.463 1.00 75.94 253 GLU A CA 1
ATOM 2029 C C . GLU A 1 253 ? -7.864 -0.709 20.496 1.00 75.94 253 GLU A C 1
ATOM 2031 O O . GLU A 1 253 ? -6.922 -0.148 21.065 1.00 75.94 253 GLU A O 1
ATOM 2036 N N . HIS A 1 254 ? -8.834 -0.005 19.902 1.00 64.31 254 HIS A N 1
ATOM 2037 C CA . HIS A 1 254 ? -8.813 1.442 19.682 1.00 64.31 254 HIS A CA 1
ATOM 2038 C C . HIS A 1 254 ? -8.626 2.242 20.981 1.00 64.31 254 HIS A C 1
ATOM 2040 O O . HIS A 1 254 ? -7.919 3.251 21.008 1.00 64.31 254 HIS A O 1
ATOM 2046 N N . TYR A 1 255 ? -9.189 1.742 22.083 1.00 52.28 255 TYR A N 1
ATOM 2047 C CA . TYR A 1 255 ? -9.131 2.367 23.405 1.00 52.28 255 TYR A CA 1
ATOM 2048 C C . TYR A 1 255 ? -7.740 2.347 24.053 1.00 52.28 255 TYR A C 1
ATOM 2050 O O . TYR A 1 255 ? -7.489 3.141 24.956 1.00 52.28 255 TYR A O 1
ATOM 2058 N N . MET A 1 256 ? -6.825 1.481 23.605 1.00 50.16 256 MET A N 1
ATOM 2059 C CA . MET A 1 256 ? -5.472 1.394 24.173 1.00 50.16 256 MET A CA 1
ATOM 2060 C C . MET A 1 256 ? -4.458 2.308 23.474 1.00 50.16 256 MET A C 1
ATOM 2062 O O . MET A 1 256 ? -3.390 2.575 24.022 1.00 50.16 256 MET A O 1
ATOM 2066 N N . CYS A 1 257 ? -4.780 2.807 22.275 1.00 48.47 257 CYS A N 1
ATOM 2067 C CA . CYS A 1 257 ? -3.880 3.644 21.474 1.00 48.47 257 CYS A CA 1
ATOM 2068 C C . CYS A 1 257 ? -4.131 5.154 21.627 1.00 48.47 257 CYS A C 1
ATOM 2070 O O . CYS A 1 257 ? -3.366 5.950 21.083 1.00 48.47 257 CYS A O 1
ATOM 2072 N N . MET A 1 258 ? -5.170 5.572 22.357 1.00 48.88 258 MET A N 1
ATOM 2073 C CA . MET A 1 258 ? -5.424 6.990 22.614 1.00 48.88 258 MET A CA 1
ATOM 2074 C C . MET A 1 2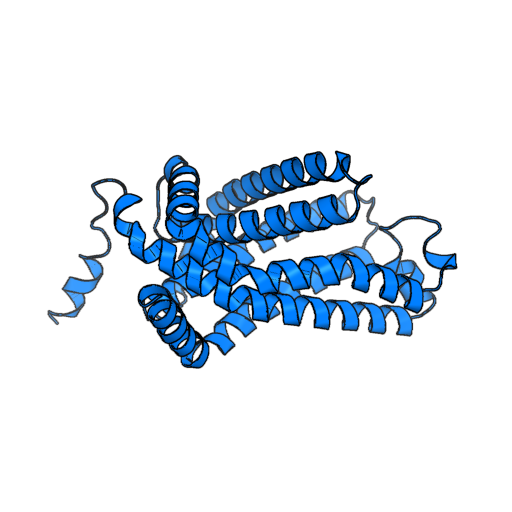58 ? -4.549 7.525 23.758 1.00 48.88 258 MET A C 1
ATOM 2076 O O . MET A 1 258 ? -4.383 6.850 24.778 1.00 48.88 258 MET A O 1
ATOM 2080 N N . PRO A 1 259 ? -4.027 8.763 23.665 1.00 45.53 259 PRO A N 1
ATOM 2081 C CA . PRO A 1 259 ? -3.516 9.448 24.842 1.00 45.53 259 PRO A CA 1
ATOM 2082 C C . PRO A 1 259 ? -4.641 9.574 25.875 1.00 45.53 259 PRO A C 1
ATOM 2084 O O . PRO A 1 259 ? -5.782 9.889 25.522 1.00 45.53 259 PRO A O 1
ATOM 2087 N N . SER A 1 260 ? -4.295 9.365 27.148 1.00 40.38 260 SER A N 1
ATOM 2088 C CA . SER A 1 260 ? -5.150 9.320 28.348 1.00 40.38 260 SER A CA 1
ATOM 2089 C C . SER A 1 260 ? -5.908 10.624 28.685 1.00 40.38 260 SER A C 1
ATOM 2091 O O . SER A 1 260 ? -6.210 10.898 29.842 1.00 40.38 260 SER A O 1
ATOM 2093 N N . GLY A 1 261 ? -6.258 11.424 27.678 1.00 40.19 261 GLY A N 1
ATOM 2094 C CA . GLY A 1 261 ? -7.029 12.660 27.787 1.00 40.19 261 GLY A CA 1
ATOM 2095 C C . GLY A 1 261 ? -7.857 13.024 26.547 1.00 40.19 261 GLY A C 1
ATOM 2096 O O . GLY A 1 261 ? -8.415 14.113 26.512 1.00 40.19 261 GLY A O 1
ATOM 2097 N N . THR A 1 262 ? -7.983 12.158 25.533 1.00 42.78 262 THR A N 1
ATOM 2098 C CA . THR A 1 262 ? -8.795 12.454 24.330 1.00 42.78 262 THR A CA 1
ATOM 2099 C C . THR A 1 262 ? -10.187 11.819 24.389 1.00 42.78 262 THR A C 1
ATOM 2101 O O . THR A 1 262 ? -10.576 11.030 23.540 1.00 42.78 262 THR A O 1
ATOM 2104 N N . ARG A 1 263 ? -11.000 12.244 25.368 1.00 39.06 263 ARG A N 1
ATOM 2105 C CA . ARG A 1 263 ? -12.471 12.059 25.374 1.00 39.06 263 ARG A CA 1
ATOM 2106 C C . ARG A 1 263 ? -13.191 12.974 24.358 1.00 39.06 263 ARG A C 1
ATOM 2108 O O . ARG A 1 263 ? -14.318 13.393 24.579 1.00 39.06 263 ARG A O 1
ATOM 2115 N N . PHE A 1 264 ? -12.560 13.322 23.237 1.00 35.94 264 PHE A N 1
ATOM 2116 C CA . PHE A 1 264 ? -13.051 14.393 22.355 1.00 35.94 264 PHE A CA 1
ATOM 2117 C C . PHE A 1 264 ? -14.140 13.972 21.351 1.00 35.94 264 PHE A C 1
ATOM 2119 O O . PHE A 1 264 ? -14.650 14.822 20.626 1.00 35.94 264 PHE A O 1
ATOM 2126 N N . LEU A 1 265 ? -14.531 12.693 21.301 1.00 38.50 265 LEU A N 1
ATOM 2127 C CA . LEU A 1 265 ? -15.611 12.221 20.417 1.00 38.50 265 LEU A CA 1
ATOM 2128 C C . LEU A 1 265 ? -16.897 11.799 21.143 1.00 38.50 265 LEU A C 1
ATOM 2130 O O . LEU A 1 265 ? -17.903 11.574 20.472 1.00 38.50 265 LEU A O 1
ATOM 2134 N N . GLU A 1 266 ? -16.917 11.762 22.480 1.00 36.03 266 GLU A N 1
ATOM 2135 C CA . GLU A 1 266 ? -18.179 11.614 23.225 1.00 36.03 266 GLU A CA 1
ATOM 2136 C C . GLU A 1 266 ? -18.933 12.946 23.368 1.00 36.03 266 GLU A C 1
ATOM 2138 O O . GLU A 1 266 ? -20.162 12.942 23.377 1.00 36.03 266 GLU A O 1
ATOM 2143 N N . GLU A 1 267 ? -18.251 14.096 23.373 1.00 34.66 267 GLU A N 1
ATOM 2144 C CA . GLU A 1 267 ? -18.931 15.394 23.523 1.00 34.66 267 GLU A CA 1
ATOM 2145 C C . GLU A 1 267 ? -19.685 15.838 22.257 1.00 34.66 267 GLU A C 1
ATOM 2147 O O . GLU A 1 267 ? -20.753 16.433 22.361 1.00 34.66 267 GLU A O 1
ATOM 2152 N N . VAL A 1 268 ? -19.235 15.458 21.054 1.00 36.41 268 VAL A N 1
ATOM 2153 C CA . VAL A 1 268 ? -19.926 15.846 19.803 1.00 36.41 268 VAL A CA 1
ATOM 2154 C C . VAL A 1 268 ? -21.196 15.014 19.547 1.00 36.41 268 VAL A C 1
ATOM 2156 O O . VAL A 1 268 ? -22.082 15.453 18.822 1.00 36.41 268 VAL A O 1
ATOM 2159 N N . CYS A 1 269 ? -21.339 13.832 20.163 1.00 33.28 269 CYS A N 1
ATOM 2160 C CA . CYS A 1 269 ? -22.550 13.003 20.036 1.00 33.28 269 CYS A CA 1
ATOM 2161 C C . CYS A 1 269 ? -23.593 13.237 21.142 1.00 33.28 269 CYS A C 1
ATOM 2163 O O . CYS A 1 269 ? -24.716 12.741 21.021 1.00 33.28 269 CYS A O 1
ATOM 2165 N N . CYS A 1 270 ? -23.258 13.972 22.206 1.00 31.62 270 CYS A N 1
ATOM 2166 C CA . CYS A 1 270 ? -24.202 14.267 23.288 1.00 31.62 270 CYS A CA 1
ATOM 2167 C C . CYS A 1 270 ? -24.998 15.564 23.075 1.00 31.62 270 C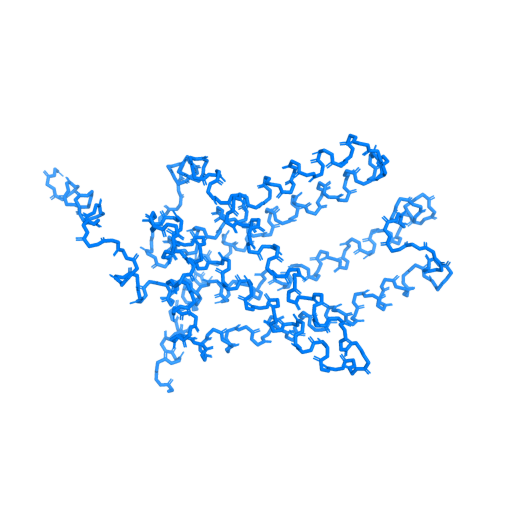YS A C 1
ATOM 2169 O O . CYS A 1 270 ? -26.093 15.674 23.622 1.00 31.62 270 CYS A O 1
ATOM 2171 N N . ASP A 1 271 ? -24.533 16.490 22.230 1.00 30.89 271 ASP A N 1
ATOM 2172 C CA . ASP A 1 271 ? -25.252 17.750 21.976 1.00 30.89 271 ASP A CA 1
ATOM 2173 C C . ASP A 1 271 ? -26.384 17.641 20.934 1.00 30.89 271 ASP A C 1
ATOM 2175 O O . ASP A 1 271 ? -27.287 18.475 20.915 1.00 30.89 271 ASP A O 1
ATOM 2179 N N . GLU A 1 272 ? -26.425 16.583 20.113 1.00 34.34 272 GLU A N 1
ATOM 2180 C CA . GLU A 1 272 ? -27.530 16.352 19.158 1.00 34.34 272 GLU A CA 1
ATOM 2181 C C . GLU A 1 272 ? -28.713 15.558 19.744 1.00 34.34 272 GLU A C 1
ATOM 2183 O O . GLU A 1 272 ? -29.704 15.327 19.055 1.00 34.34 272 GLU A O 1
ATOM 2188 N N . LYS A 1 273 ? -28.654 15.156 21.021 1.00 32.25 273 LYS A N 1
ATOM 2189 C CA . LYS A 1 273 ? -29.789 14.516 21.715 1.00 32.25 273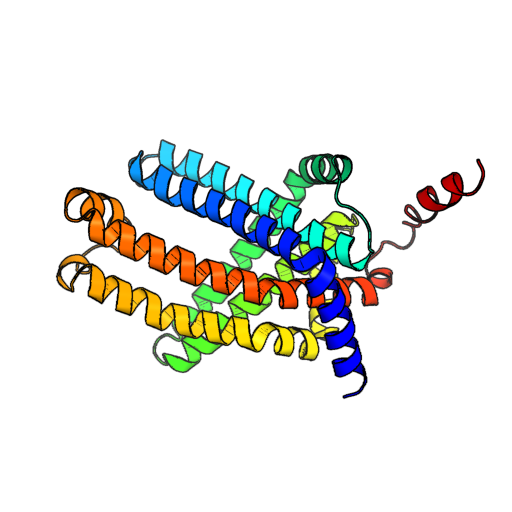 LYS A CA 1
ATOM 2190 C C . LYS A 1 273 ? -30.617 15.460 22.591 1.00 32.25 273 LYS A C 1
ATOM 2192 O O . LYS A 1 273 ? -31.593 15.000 23.174 1.00 32.25 273 LYS A O 1
ATOM 2197 N N . ASN A 1 274 ? -30.269 16.748 22.658 1.00 34.03 274 ASN A N 1
ATOM 2198 C CA . ASN A 1 274 ? -30.961 17.749 23.482 1.00 34.03 274 ASN A CA 1
ATOM 2199 C C . ASN A 1 274 ? -31.397 19.009 22.706 1.00 34.03 274 ASN A C 1
ATOM 2201 O O . ASN A 1 274 ? -31.425 20.105 23.271 1.00 34.03 274 ASN A O 1
ATOM 2205 N N . LYS A 1 275 ? -31.786 18.866 21.433 1.00 33.00 275 LYS A N 1
ATOM 2206 C CA . LYS A 1 275 ? -32.608 19.861 20.728 1.00 33.00 275 LYS A CA 1
ATOM 2207 C C . LYS A 1 275 ? -33.701 19.201 19.906 1.00 33.00 275 LYS A C 1
ATOM 2209 O O . LYS A 1 275 ? -33.397 18.188 19.244 1.00 33.00 275 LYS A O 1
#

Nearest PDB structures (foldseek):
  7y48-assembly1_B  TM=1.679E-01  e=7.318E+00  Homo sapiens
  8ipr-assembly2_D  TM=1.700E-01  e=6.105E+00  Mycolicibacterium smegmatis

Radius of gyration: 20.69 Å; Cα contacts (8 Å, |Δi|>4): 189; chains: 1; bounding box: 52×41×61 Å

pLDDT: mean 75.47, std 17.11, range [30.89, 94.25]

Secondary structure (DSSP, 8-state):
-HHHHHHHHHHHHHHHHHHHHHHHHHHHHHHHHHHHHHHHHHHS-TTSHHHHHHHHHHHHHHHHHHHHHHHHHHHHHTTPPP-HHHHHHHHHHHHHHHHHHHHHHHHHHHHHHHHHTTTTSHHHHHHHHHHHHHHHHHHHHHHHHHHHTT--HHHHHHHHHHHHHHTHHHHHHHHHHHHHHHHHHHHHHHHHHHHHH-GGGSSS-SSSHHHHHHHH-HHHHHHHHHHHHHHHHHHHHHHHHHHHHHHHHHHHHGGGSS-TT--TTTHHHHGGG--

Foldseek 3Di:
DVVLVVLVVVLVVLCVPCVVVLLCLLLVLVVVVVCCVVVLLQPDDPPDPVSVVVVVVSVLVSLLSVLLSLVVLLCSVVVHDDDPVSVVLSVVCSVVSSVVVVVLVVVLVVQLVVLVVVCVPVVSSLLSNLVSVLVSLLLSSQLSVCSSVVFDPVLSNVVSVVLCVVCVVVLCVLCVVVSVLSSVCVVPLVVVLCVLQPVVQPPDDPPSRLNVCCVVPVPSNVVSVVVVSVSVSVNSVSVSSSSNSSSVSCVVCVVVRHDPPCPPVVVVVVVVVPD

Solvent-accessible surface area (backbone atoms only — not comparable to full-atom values): 15225 Å² total; per-residue (Å²): 112,73,66,57,53,55,51,54,53,55,52,49,52,47,44,74,76,49,34,66,61,55,44,48,51,56,49,52,54,49,50,52,51,51,50,49,56,56,47,47,57,69,78,36,59,78,87,36,70,67,39,51,53,51,52,50,53,50,54,50,50,47,47,37,53,52,44,51,54,50,49,52,42,46,36,50,75,72,69,49,81,91,53,72,68,56,55,53,48,43,63,73,41,32,69,58,44,39,56,51,49,51,53,53,49,54,49,51,52,50,57,51,53,62,44,57,75,46,49,90,44,55,69,60,31,45,52,54,51,27,49,51,52,53,49,52,54,50,48,52,48,43,31,39,50,28,58,72,75,64,37,51,80,71,46,27,58,56,41,34,51,50,47,48,61,76,41,37,70,61,55,49,62,48,34,48,65,43,35,54,49,49,44,47,44,74,55,46,50,60,53,50,50,40,68,63,64,36,77,82,64,69,80,66,61,99,79,70,50,64,60,61,38,37,80,75,36,54,66,48,46,53,52,50,52,50,51,49,51,53,53,51,52,52,49,48,63,43,43,50,60,34,47,49,51,50,37,47,51,45,61,76,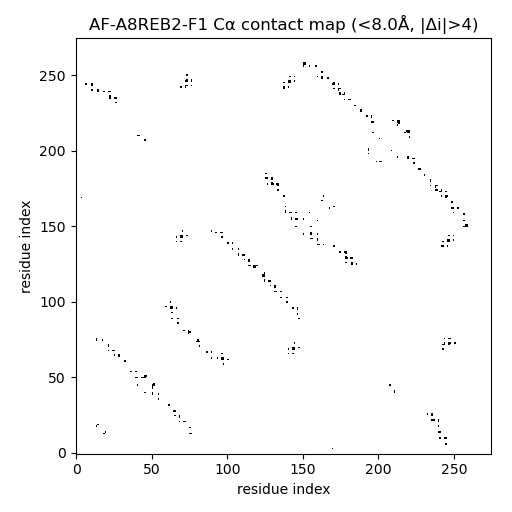50,45,82,74,49,51,63,99,77,72,71,74,72,60,62,72,66,56,64,73,77,75,118

Mean predicted aligned error: 10.37 Å

Sequence (275 aa):
MQTMQVVFYHTKDILKKRGWRMYAALFFVSMFIMLYTEGLQLLMDTAGTAYIIISFICSLLNMVMMDTVLFLFVKAIRKQTFGKADLVYACKKAPLMIIVGFLLAMLQITFSLVCSLFFRIQWLYLIVYALIYAFFTIYNALVAYGIYDGVNFLQLFSGSLYIMKEHAKELLVASIFLILWYMAGQLLVPKLTVSILGSAYYAGAIIPGILRAFFISPLAVVQITLLNMVYYSVVYVLLLPVYCISARAYESEHYMCMPSGTRFLEEVCCDEKNK

Organism: NCBI:txid428127